Protein AF-A0A9N8JLE6-F1 (afdb_monomer_lite)

Radius of gyration: 24.14 Å; chains: 1; bo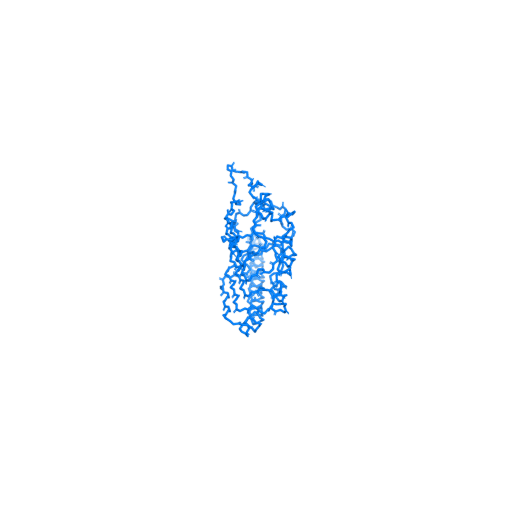unding box: 60×31×84 Å

Organism: NCBI:txid2773714

Secondary structure (DSSP, 8-state):
---SEEEEE---SPBTTB---HHHHTHHHHHHTS-TT-SEEEEE----TTS--S--STT--GGGS-SS-SEEEEES-EEEHHHHHHHHHHTTTT--EEEEEEEEEES-HHHHHHHHHHH---SEEEEEEEEEE-TTTTTSTT---EEEE-S-EEE-SHHHHHHHHHHHHHHHHHHHHHHHHHHHHHHHHHHHHHHHHHHHHHHHHHHHHTT--

Sequence (213 aa):
MPAEELHLDLRWHRVAGRADEVTPQLLPLIVENTSKSLKRFSLRSDCDPHCFGGNPLEGIALEDWYEGLEEISLIKLCMREEQMRDFLRVQKASLKRLTLSELILIGDWDRLLSWVSRNFALEQFTLDRAYALKPHRWNETNNRAYLWYNTGLQCQTRAEMCHGLDLFISSQAATRQAEEERKRKEIEQQEIERASRRSSRLSRTEGRKHYQQ

Foldseek 3Di:
DADLEDADEFEQDDDVNHGPPPRLVCVVVVLVPHDLNHQEYEYEYPADLQQHDGAANPPDQLLPRHAQHQEYAYENGEHELVSVCSNVVRHLVRHAYYHAYNYEYADDPLVSLLCCLVRHQHQKYKHAWYWYWDNVCNPPRRTRTHGLDHDMDIDRGSVCSNVVSVVVSVVSVVVVVVVVVVVVVVVVVVVVVVVVVVVVVVVVVVVVVVVPD

pLDDT: mean 81.67, std 12.96, range [42.19, 96.88]

Structure (mmCIF, N/CA/C/O backbone):
data_AF-A0A9N8JLE6-F1
#
_entry.id   AF-A0A9N8JLE6-F1
#
loop_
_atom_site.group_PDB
_atom_site.id
_atom_site.type_symbol
_atom_site.label_atom_id
_atom_site.label_alt_id
_atom_site.label_comp_id
_atom_site.label_asym_id
_atom_site.label_entity_id
_atom_site.label_seq_id
_atom_site.pdbx_PDB_ins_code
_atom_site.Cartn_x
_atom_site.Cartn_y
_atom_site.Cartn_z
_atom_site.occupancy
_atom_site.B_iso_or_equiv
_atom_site.auth_seq_id
_atom_site.auth_comp_id
_atom_site.auth_asym_id
_atom_site.auth_atom_id
_atom_site.pdbx_PDB_model_num
ATOM 1 N N . MET A 1 1 ? -26.068 -2.184 19.475 1.00 42.19 1 MET A N 1
ATOM 2 C CA . MET A 1 1 ? -24.621 -2.469 19.410 1.00 42.19 1 MET A CA 1
ATOM 3 C C . MET A 1 1 ? -24.060 -1.547 18.339 1.00 42.19 1 MET A C 1
ATOM 5 O O . MET A 1 1 ? -24.548 -1.654 17.218 1.00 42.19 1 MET A O 1
ATOM 9 N N . PRO A 1 2 ? -23.192 -0.573 18.660 1.00 53.88 2 PRO A N 1
ATOM 10 C CA . PRO A 1 2 ? -22.530 0.209 17.618 1.00 53.88 2 PRO A CA 1
ATOM 11 C C . PRO A 1 2 ? -21.698 -0.738 16.746 1.00 53.88 2 PRO A C 1
ATOM 13 O O . PRO A 1 2 ? -21.128 -1.699 17.258 1.00 53.88 2 PRO A O 1
ATOM 16 N N . ALA A 1 3 ? -21.687 -0.510 15.434 1.00 62.16 3 ALA A N 1
ATOM 17 C CA . ALA A 1 3 ? -20.871 -1.300 14.522 1.00 62.16 3 ALA A CA 1
ATOM 18 C C . ALA A 1 3 ? -19.388 -1.119 14.888 1.00 62.16 3 ALA A C 1
ATOM 20 O O . ALA A 1 3 ? -18.930 0.011 15.041 1.00 62.16 3 ALA A O 1
ATOM 21 N N . GLU A 1 4 ? -18.658 -2.225 15.051 1.00 85.31 4 GLU A N 1
ATOM 22 C CA . GLU A 1 4 ? -17.198 -2.234 15.253 1.00 85.31 4 GLU A CA 1
ATOM 23 C C . GLU A 1 4 ? -16.436 -2.221 13.917 1.00 85.31 4 GLU A C 1
ATOM 25 O O . GLU A 1 4 ? -15.206 -2.160 13.891 1.00 85.31 4 GLU A O 1
ATOM 30 N N . GLU A 1 5 ? -17.165 -2.256 12.803 1.00 90.38 5 GLU A N 1
ATOM 31 C CA . GLU A 1 5 ? -16.625 -2.390 11.457 1.00 90.38 5 GLU A CA 1
ATOM 32 C C . GLU A 1 5 ? -17.248 -1.369 10.510 1.00 90.38 5 GLU A C 1
ATOM 34 O O . GLU A 1 5 ? -18.455 -1.111 10.551 1.00 90.38 5 GLU A O 1
ATOM 39 N N . LEU A 1 6 ? -16.417 -0.820 9.626 1.00 89.38 6 LEU A N 1
ATOM 40 C CA . LEU A 1 6 ? -16.852 0.014 8.518 1.00 89.38 6 LEU A CA 1
ATOM 41 C C . LEU A 1 6 ? -16.170 -0.436 7.228 1.00 89.38 6 LEU A C 1
ATOM 43 O O . LEU A 1 6 ? -14.942 -0.497 7.145 1.00 89.38 6 LEU A O 1
ATOM 47 N N . HIS A 1 7 ? -16.989 -0.687 6.211 1.00 90.50 7 HIS A N 1
ATOM 48 C CA . HIS A 1 7 ? -16.556 -1.038 4.865 1.00 90.50 7 HIS A CA 1
ATOM 49 C C . HIS A 1 7 ? -17.109 -0.012 3.880 1.00 90.50 7 HIS A C 1
ATOM 51 O O . HIS A 1 7 ? -18.322 0.189 3.814 1.00 90.50 7 HIS A O 1
ATOM 57 N N . LEU A 1 8 ? -16.220 0.635 3.131 1.00 88.31 8 LEU A N 1
ATOM 58 C CA . LEU A 1 8 ? -16.559 1.643 2.135 1.00 88.31 8 LEU A CA 1
ATOM 59 C C . LEU A 1 8 ? -16.027 1.225 0.767 1.00 88.31 8 LEU A C 1
ATOM 61 O O . LEU A 1 8 ? -14.825 1.026 0.594 1.00 88.31 8 LEU A O 1
ATOM 65 N N . ASP A 1 9 ? -16.933 1.158 -0.204 1.00 86.31 9 ASP A N 1
ATOM 66 C CA . ASP A 1 9 ? -16.613 0.963 -1.612 1.00 86.31 9 ASP A CA 1
ATOM 67 C C . ASP A 1 9 ? -16.832 2.282 -2.360 1.00 86.31 9 ASP A C 1
ATOM 69 O O . ASP A 1 9 ? -17.955 2.778 -2.474 1.00 86.31 9 ASP A O 1
ATOM 73 N N . LEU A 1 10 ? -15.750 2.852 -2.878 1.00 80.50 10 LEU A N 1
ATOM 74 C CA . LEU A 1 10 ? -15.765 4.067 -3.678 1.00 80.50 10 LEU A CA 1
ATOM 75 C C . LEU A 1 10 ? -15.706 3.744 -5.164 1.00 80.50 10 LEU A C 1
ATOM 77 O O . LEU A 1 10 ? -15.012 2.828 -5.605 1.00 80.50 10 LEU A O 1
ATOM 81 N N . ARG A 1 11 ? -16.372 4.578 -5.954 1.00 76.56 11 ARG A N 1
ATOM 82 C CA . ARG A 1 11 ? -16.163 4.637 -7.397 1.00 76.56 11 ARG A CA 1
ATOM 83 C C . ARG A 1 11 ? -15.242 5.811 -7.696 1.00 76.56 11 ARG A C 1
ATOM 85 O O . ARG A 1 11 ? -15.468 6.921 -7.235 1.00 76.56 11 ARG A O 1
ATOM 92 N N . TRP A 1 12 ? -14.165 5.518 -8.402 1.00 68.00 12 TRP A N 1
ATOM 93 C CA . TRP A 1 12 ? -13.069 6.415 -8.757 1.00 68.00 12 TRP A CA 1
ATOM 94 C C . TRP A 1 12 ? -12.963 6.590 -10.278 1.00 68.00 12 TRP A C 1
ATOM 96 O O . TRP A 1 12 ? -12.414 7.580 -10.768 1.00 68.00 12 TRP A O 1
ATOM 106 N N . HIS A 1 13 ? -13.480 5.633 -11.054 1.00 65.94 13 HIS A N 1
ATOM 107 C CA . HIS A 1 13 ? -13.522 5.732 -12.509 1.00 65.94 13 HIS A CA 1
ATOM 108 C C . HIS A 1 13 ? -14.347 6.930 -13.003 1.00 65.94 13 HIS A C 1
ATOM 110 O O . HIS A 1 13 ? -15.171 7.517 -12.303 1.00 65.94 13 HIS A O 1
ATOM 116 N N . ARG A 1 14 ? -14.141 7.278 -14.277 1.00 60.81 14 ARG A N 1
ATOM 117 C CA . ARG A 1 14 ? -14.894 8.350 -14.923 1.00 60.81 14 ARG A CA 1
ATOM 118 C C . ARG A 1 14 ? -16.361 7.966 -15.106 1.00 60.81 14 ARG A C 1
ATOM 120 O O . ARG A 1 14 ? -16.658 7.052 -15.874 1.00 60.81 14 ARG A O 1
ATOM 127 N N . VAL A 1 15 ? -17.280 8.733 -14.530 1.00 57.22 15 VAL A N 1
ATOM 128 C CA . VAL A 1 15 ? -18.713 8.629 -14.829 1.00 57.22 15 VAL A CA 1
ATOM 129 C C . VAL A 1 15 ? -19.007 9.499 -16.052 1.00 57.22 15 VAL A C 1
ATOM 131 O O . VAL A 1 15 ? -18.741 10.700 -16.059 1.00 57.22 15 VAL A O 1
ATOM 134 N N . ALA A 1 16 ? -19.501 8.887 -17.134 1.00 55.97 16 ALA A N 1
ATOM 135 C CA . ALA A 1 16 ? -19.779 9.573 -18.405 1.00 55.97 16 ALA A CA 1
ATOM 136 C C . ALA A 1 16 ? -18.579 10.381 -18.965 1.00 55.97 16 ALA A C 1
ATOM 138 O O . ALA A 1 16 ? -18.740 11.458 -19.540 1.00 55.97 16 ALA A O 1
ATOM 139 N N . GLY A 1 17 ? -17.353 9.876 -18.781 1.00 57.59 17 GLY A N 1
ATOM 140 C CA . GLY A 1 17 ? -16.129 10.501 -19.298 1.00 57.59 17 GLY A CA 1
ATOM 141 C C . GLY A 1 17 ? -15.555 11.644 -18.449 1.00 57.59 17 GLY A C 1
ATOM 142 O O . GLY A 1 17 ? -14.485 12.153 -18.797 1.00 57.59 17 GLY A O 1
ATOM 143 N N . ARG A 1 18 ? -16.197 12.006 -17.328 1.00 58.69 18 ARG A N 1
ATOM 144 C CA . ARG A 1 18 ? -15.710 12.989 -16.340 1.00 58.69 18 ARG A CA 1
ATOM 145 C C . ARG A 1 18 ? -15.216 12.284 -15.082 1.00 58.69 18 ARG A C 1
ATOM 147 O O . ARG A 1 18 ? -15.759 11.243 -14.738 1.00 58.69 18 ARG A O 1
ATOM 154 N N . ALA A 1 19 ? -14.190 12.822 -14.425 1.00 64.19 19 ALA A N 1
ATOM 155 C CA . ALA A 1 19 ? -13.727 12.284 -13.147 1.00 64.19 19 ALA A CA 1
ATOM 156 C C . ALA A 1 19 ? -14.863 12.335 -12.110 1.00 64.19 19 ALA A C 1
ATOM 158 O O . ALA A 1 19 ? -15.591 13.328 -12.052 1.00 64.19 19 ALA A O 1
ATOM 159 N N . ASP A 1 20 ? -15.033 11.266 -11.327 1.00 67.06 20 ASP A N 1
ATOM 160 C CA . ASP A 1 20 ? -15.936 11.286 -10.176 1.00 67.06 20 ASP A CA 1
ATOM 161 C C . ASP A 1 20 ? -15.261 12.043 -9.028 1.00 67.06 20 ASP A C 1
ATOM 163 O O . ASP A 1 20 ? -14.489 11.490 -8.247 1.00 67.06 20 ASP A O 1
ATOM 167 N N . GLU A 1 21 ? -15.505 13.349 -8.979 1.00 66.50 21 GLU A N 1
ATOM 168 C CA . GLU A 1 21 ? -14.990 14.224 -7.925 1.00 66.50 21 GLU A CA 1
ATOM 169 C C . GLU A 1 21 ? -15.874 14.206 -6.672 1.00 66.50 21 GLU A C 1
ATOM 171 O O . GLU A 1 21 ? -15.431 14.632 -5.609 1.00 66.50 21 GLU A O 1
ATOM 176 N N . VAL A 1 22 ? -17.109 13.703 -6.772 1.00 69.12 22 VAL A N 1
ATOM 177 C CA . VAL A 1 22 ? -18.105 13.772 -5.696 1.00 69.12 22 VAL A CA 1
ATOM 178 C C . VAL A 1 22 ? -17.874 12.660 -4.684 1.00 69.12 22 VAL A C 1
ATOM 180 O O . VAL A 1 22 ? -17.842 12.914 -3.482 1.00 69.12 22 VAL A O 1
ATOM 183 N N . THR A 1 23 ? -17.676 11.428 -5.152 1.00 71.88 23 THR A N 1
ATOM 184 C CA . THR A 1 23 ? -17.574 10.257 -4.271 1.00 71.88 23 THR A CA 1
ATOM 185 C C . THR A 1 23 ? -16.415 10.358 -3.261 1.00 71.88 23 THR A C 1
ATOM 187 O O . THR A 1 23 ? -16.654 10.118 -2.074 1.00 71.88 23 THR A O 1
ATOM 190 N N . PRO A 1 24 ? -15.193 10.793 -3.638 1.00 71.81 24 PRO A N 1
ATOM 191 C CA . PRO A 1 24 ? -14.122 11.035 -2.667 1.00 71.81 24 PRO A CA 1
ATOM 192 C C . PRO A 1 24 ? -14.435 12.164 -1.673 1.00 71.81 24 PRO A C 1
ATOM 194 O O . PRO A 1 24 ? -14.080 12.056 -0.503 1.00 71.81 24 PRO A O 1
ATOM 197 N N . GLN A 1 25 ? -15.134 13.225 -2.097 1.00 75.12 25 GLN A N 1
ATOM 198 C CA . GLN A 1 25 ? -15.484 14.364 -1.232 1.00 75.12 25 GLN A CA 1
ATOM 199 C C . GLN A 1 25 ? -16.527 14.020 -0.160 1.00 75.12 25 GLN A C 1
ATOM 201 O O . GLN A 1 25 ? -16.626 14.725 0.841 1.00 75.12 25 GLN A O 1
ATOM 206 N N . LEU A 1 26 ? -17.295 12.941 -0.337 1.00 79.00 26 LEU A N 1
ATOM 207 C CA . LEU A 1 26 ? -18.264 12.478 0.659 1.00 79.00 26 LEU A CA 1
ATOM 208 C C . LEU A 1 26 ? -17.623 11.652 1.783 1.00 79.00 26 LEU A C 1
ATOM 210 O O . LEU A 1 26 ? -18.258 11.447 2.817 1.00 79.00 26 LEU A O 1
ATOM 214 N N . LEU A 1 27 ? -16.377 11.193 1.616 1.00 83.62 27 LEU A N 1
ATOM 215 C CA . LEU A 1 27 ? -15.688 10.374 2.616 1.00 83.62 27 LEU A CA 1
ATOM 216 C C . LEU A 1 27 ? -15.615 11.026 4.006 1.00 83.62 27 LEU A C 1
ATOM 218 O O . LEU A 1 27 ? -15.980 10.343 4.964 1.00 83.62 27 LEU A O 1
ATOM 222 N N . PRO A 1 28 ? -15.209 12.306 4.158 1.00 83.00 28 PRO A N 1
ATOM 223 C CA . PRO A 1 28 ? -15.199 12.960 5.466 1.00 83.00 28 PRO A CA 1
ATOM 224 C C . PRO A 1 28 ? -16.573 12.940 6.140 1.00 83.00 28 PRO A C 1
ATOM 226 O O . PRO A 1 28 ? -16.672 12.586 7.308 1.00 83.00 28 PRO A O 1
ATOM 229 N N . LEU A 1 29 ? -17.644 13.216 5.387 1.00 83.06 29 LEU A N 1
ATOM 230 C CA . LEU A 1 29 ? -19.009 13.222 5.918 1.00 83.06 29 LEU A CA 1
ATOM 231 C C . LEU A 1 29 ? -19.439 11.833 6.398 1.00 83.06 29 LEU A C 1
ATOM 233 O O . LEU A 1 29 ? -20.053 11.708 7.456 1.00 83.06 29 LEU A O 1
ATOM 237 N N . ILE A 1 30 ? -19.114 10.778 5.645 1.00 85.19 30 ILE A N 1
ATOM 238 C CA . ILE A 1 30 ? -19.402 9.399 6.061 1.00 85.19 30 ILE A CA 1
ATOM 239 C C . ILE A 1 30 ? -18.660 9.091 7.364 1.00 85.19 30 ILE A C 1
ATOM 241 O O . ILE A 1 30 ? -19.256 8.588 8.312 1.00 85.19 30 ILE A O 1
ATOM 245 N N . VAL A 1 31 ? -17.379 9.446 7.430 1.00 84.38 31 VAL A N 1
ATOM 246 C CA . VAL A 1 31 ? -16.524 9.212 8.595 1.00 84.38 31 VAL A CA 1
ATOM 247 C C . VAL A 1 31 ? -17.016 9.970 9.831 1.00 84.38 31 VAL A C 1
ATOM 249 O O . VAL A 1 31 ? -17.086 9.393 10.915 1.00 84.38 31 VAL A O 1
ATOM 252 N N . GLU A 1 32 ? -17.412 11.234 9.689 1.00 84.06 32 GLU A N 1
ATOM 253 C CA . GLU A 1 32 ? -17.979 12.050 10.772 1.00 84.06 32 GLU A CA 1
ATOM 254 C C . GLU A 1 32 ? -19.268 11.456 11.353 1.00 84.06 32 GLU A C 1
ATOM 256 O O . GLU A 1 32 ? -19.524 11.583 12.549 1.00 84.06 32 GLU A O 1
ATOM 261 N N . ASN A 1 33 ? -20.060 10.774 10.522 1.00 83.25 33 ASN A N 1
ATOM 262 C CA . ASN A 1 33 ? -21.338 10.174 10.909 1.00 83.25 33 ASN A CA 1
ATOM 263 C C . ASN A 1 33 ? -21.228 8.698 11.329 1.00 83.25 33 ASN A C 1
ATOM 265 O O . ASN A 1 33 ? -22.242 8.051 11.597 1.00 83.25 33 ASN A O 1
ATOM 269 N N . THR A 1 34 ? -20.016 8.148 11.399 1.00 85.06 34 THR A N 1
ATOM 270 C CA . THR A 1 34 ? -19.778 6.765 11.838 1.00 85.06 34 THR A CA 1
ATOM 271 C C . THR A 1 34 ? -19.211 6.714 13.251 1.00 85.06 34 THR A C 1
ATOM 273 O O . THR A 1 34 ? -18.711 7.701 13.791 1.00 85.06 34 THR A O 1
ATOM 276 N N . SER A 1 35 ? -19.324 5.545 13.891 1.00 83.50 35 SER A N 1
ATOM 277 C CA . SER A 1 35 ? -18.833 5.376 15.256 1.00 83.50 35 SER A CA 1
ATOM 278 C C . SER A 1 35 ? -17.330 5.637 15.330 1.00 83.50 35 SER A C 1
ATOM 280 O O . SER A 1 35 ? -16.557 5.088 14.553 1.00 83.50 35 SER A O 1
ATOM 282 N N . LYS A 1 36 ? -16.887 6.410 16.324 1.00 82.81 36 LYS A N 1
ATOM 283 C CA . LYS A 1 36 ? -15.453 6.568 16.606 1.00 82.81 36 LYS A CA 1
ATOM 284 C C . LYS A 1 36 ? -14.842 5.346 17.300 1.00 82.81 36 LYS A C 1
ATOM 286 O O . LYS A 1 36 ? -13.629 5.235 17.367 1.00 82.81 36 LYS A O 1
ATOM 291 N N . SER A 1 37 ? -15.666 4.406 17.771 1.00 84.00 37 SER A N 1
ATOM 292 C CA . SER A 1 37 ? -15.228 3.170 18.436 1.00 84.00 37 SER A CA 1
ATOM 293 C C . SER A 1 37 ? -14.925 2.013 17.473 1.00 84.00 37 SER A C 1
ATOM 295 O O . SER A 1 37 ? -14.978 0.852 17.886 1.00 84.00 37 SER A O 1
ATOM 297 N N . LEU A 1 38 ? -14.711 2.294 16.186 1.00 90.00 38 LEU A N 1
ATOM 298 C CA . LEU A 1 38 ? -14.452 1.259 15.190 1.00 90.00 38 LEU A CA 1
ATOM 299 C C . LEU A 1 38 ? -13.149 0.516 15.487 1.00 90.00 38 LEU A C 1
ATOM 301 O O . LEU A 1 38 ? -12.158 1.088 15.934 1.00 90.00 38 LEU A O 1
ATOM 305 N N . LYS A 1 39 ? -13.157 -0.781 15.193 1.00 92.12 39 LYS A N 1
ATOM 306 C CA . LYS A 1 39 ? -11.994 -1.666 15.268 1.00 92.12 39 LYS A CA 1
ATOM 307 C C . LYS A 1 39 ? -11.469 -2.023 13.891 1.00 92.12 39 LYS A C 1
ATOM 309 O O . LYS A 1 39 ? -10.257 -2.170 13.733 1.00 92.12 39 LYS A O 1
ATOM 314 N N . ARG A 1 40 ? -12.359 -2.141 12.903 1.00 94.38 40 ARG A N 1
ATOM 315 C CA . ARG A 1 40 ? -12.010 -2.520 11.533 1.00 94.38 40 ARG A CA 1
ATOM 316 C C . ARG A 1 40 ? -12.449 -1.453 10.546 1.00 94.38 40 ARG A C 1
ATOM 318 O O . ARG A 1 40 ? -13.607 -1.036 10.546 1.00 94.38 40 ARG A O 1
ATOM 325 N N . PHE A 1 41 ? -11.525 -1.054 9.683 1.00 93.81 41 PHE A N 1
ATOM 326 C CA . PHE A 1 41 ? -11.783 -0.118 8.602 1.00 93.81 41 PHE A CA 1
ATOM 327 C C . PHE A 1 41 ? -11.314 -0.703 7.274 1.00 93.81 41 PHE A C 1
ATOM 329 O O . PHE A 1 41 ? -10.158 -1.101 7.121 1.00 93.81 41 PHE A O 1
ATOM 336 N N . SER A 1 42 ? -12.207 -0.731 6.292 1.00 94.19 42 SER A N 1
ATOM 337 C CA . SER A 1 42 ? -11.873 -1.117 4.930 1.00 94.19 42 SER A CA 1
ATOM 338 C C . SER A 1 42 ? -12.323 -0.046 3.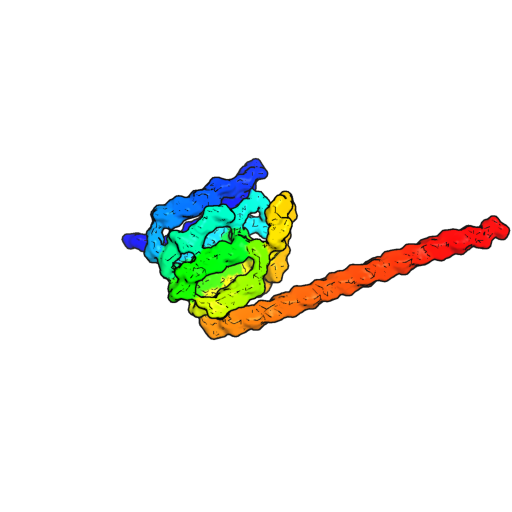957 1.00 94.19 42 SER A C 1
ATOM 340 O O . SER A 1 42 ? -13.492 0.335 3.936 1.00 94.19 42 SER A O 1
ATOM 342 N N . LEU A 1 43 ? -11.384 0.400 3.130 1.00 92.00 43 LEU A N 1
ATOM 343 C CA . LEU A 1 43 ? -11.632 1.318 2.038 1.00 92.00 43 LEU A CA 1
ATOM 344 C C . LEU A 1 43 ? -11.164 0.685 0.739 1.00 92.00 43 LEU A C 1
ATOM 346 O O . LEU A 1 43 ? -9.987 0.354 0.568 1.00 92.00 43 LEU A O 1
ATOM 350 N N . ARG A 1 44 ? -12.096 0.546 -0.190 1.00 91.38 44 ARG A N 1
ATOM 351 C CA . ARG A 1 44 ? -11.846 0.004 -1.514 1.00 91.38 44 ARG A CA 1
ATOM 352 C C . ARG A 1 44 ? -12.282 1.006 -2.562 1.00 91.38 44 ARG A C 1
ATOM 354 O O . ARG A 1 44 ? -13.267 1.711 -2.369 1.00 91.38 44 ARG A O 1
ATOM 361 N N . SER A 1 45 ? -11.583 1.050 -3.688 1.00 87.38 45 SER A N 1
ATOM 362 C CA . SER A 1 45 ? -12.142 1.671 -4.883 1.00 87.38 45 SER A CA 1
ATOM 363 C C . SER A 1 45 ? -11.934 0.833 -6.141 1.00 87.38 45 SER A C 1
ATOM 365 O O . SER A 1 45 ? -11.500 -0.321 -6.089 1.00 87.38 45 SER A O 1
ATOM 367 N N . ASP A 1 46 ? -12.337 1.375 -7.282 1.00 84.62 46 ASP A N 1
ATOM 368 C CA . ASP A 1 46 ? -12.123 0.802 -8.609 1.00 84.62 46 ASP A CA 1
ATOM 369 C C . ASP A 1 46 ? -11.008 1.524 -9.386 1.00 84.62 46 ASP A C 1
ATOM 371 O O . ASP A 1 46 ? -10.971 1.479 -10.615 1.00 84.62 46 ASP A O 1
ATOM 375 N N . CYS A 1 47 ? -10.079 2.162 -8.667 1.00 82.00 47 CYS A N 1
ATOM 376 C CA . CYS A 1 47 ? -8.897 2.796 -9.237 1.00 82.00 47 CYS A CA 1
ATOM 377 C C . CYS A 1 47 ? -8.103 1.808 -10.113 1.00 82.00 47 CYS A C 1
ATOM 379 O O . CYS A 1 47 ? -7.610 0.787 -9.627 1.00 82.00 47 CYS A O 1
ATOM 381 N N . ASP A 1 48 ? -7.966 2.123 -11.404 1.00 79.88 48 ASP A N 1
ATOM 382 C CA . ASP A 1 48 ? -7.181 1.334 -12.355 1.00 79.88 48 ASP A CA 1
ATOM 383 C C . ASP A 1 48 ? -5.762 1.924 -12.494 1.00 79.88 48 ASP A C 1
ATOM 385 O O . ASP A 1 48 ? -5.622 3.059 -12.961 1.00 79.88 48 ASP A O 1
ATOM 389 N N . PRO A 1 49 ? -4.692 1.176 -12.159 1.00 78.50 49 PRO A N 1
ATOM 390 C CA . PRO A 1 49 ? -3.309 1.631 -12.321 1.00 78.50 49 PRO A CA 1
ATOM 391 C C . PRO A 1 49 ? -2.898 1.904 -13.775 1.00 78.50 49 PRO A C 1
ATOM 393 O O . PRO A 1 49 ? -1.933 2.639 -14.017 1.00 78.50 49 PRO A O 1
ATOM 396 N N . HIS A 1 50 ? -3.610 1.339 -14.752 1.00 77.25 50 HIS A N 1
ATOM 397 C CA . HIS A 1 50 ? -3.338 1.512 -16.179 1.00 77.25 50 HIS A CA 1
ATOM 398 C C . HIS A 1 50 ? -4.089 2.691 -16.802 1.00 77.25 50 HIS A C 1
ATOM 400 O O . HIS A 1 50 ? -3.623 3.245 -17.803 1.00 77.25 50 HIS A O 1
ATOM 406 N N . CYS A 1 51 ? -5.221 3.072 -16.210 1.00 69.19 51 CYS A N 1
ATOM 407 C CA . CYS A 1 51 ? -6.133 4.096 -16.718 1.00 69.19 51 CYS A CA 1
ATOM 408 C C . CYS A 1 51 ? -6.495 5.099 -15.618 1.00 69.19 51 CYS A C 1
ATOM 410 O O . CYS A 1 51 ? -7.660 5.448 -15.419 1.00 69.19 51 CYS A O 1
ATOM 412 N N . PHE A 1 52 ? -5.482 5.556 -14.887 1.00 63.78 52 PHE A N 1
ATOM 413 C CA . PHE A 1 52 ? -5.672 6.468 -13.779 1.00 63.78 52 PHE A CA 1
ATOM 414 C C . PHE A 1 52 ? -5.912 7.903 -14.276 1.00 63.78 52 PHE A C 1
ATOM 416 O O . PHE A 1 52 ? -5.074 8.489 -14.963 1.00 63.78 52 PHE A O 1
ATOM 423 N N . GLY A 1 53 ? -7.068 8.474 -13.933 1.00 56.72 53 GLY A N 1
ATOM 424 C CA . GLY A 1 53 ? -7.444 9.840 -14.316 1.00 56.72 53 GLY A CA 1
ATOM 425 C C . GLY A 1 53 ? -8.282 10.588 -13.279 1.00 56.72 53 GLY A C 1
ATOM 426 O O . GLY A 1 53 ? -8.943 11.554 -13.653 1.00 56.72 53 GLY A O 1
ATOM 427 N N . GLY A 1 54 ? -8.309 10.111 -12.030 1.00 56.19 54 GLY A N 1
ATOM 428 C CA . GLY A 1 54 ? -8.940 10.808 -10.902 1.00 56.19 54 GLY A CA 1
ATOM 429 C C . GLY A 1 54 ? -7.913 11.596 -10.086 1.00 56.19 54 GLY A C 1
ATOM 430 O O . GLY A 1 54 ? -6.718 11.443 -10.303 1.00 56.19 54 GLY A O 1
ATOM 431 N N . ASN A 1 55 ? -8.361 12.419 -9.140 1.00 61.44 55 ASN A N 1
ATOM 432 C CA . ASN A 1 55 ? -7.469 13.033 -8.148 1.00 61.44 55 ASN A CA 1
ATOM 433 C C . ASN A 1 55 ? -7.105 12.008 -7.062 1.00 61.44 55 ASN A C 1
ATOM 435 O O . ASN A 1 55 ? -7.855 11.046 -6.919 1.00 61.44 55 ASN A O 1
ATOM 439 N N . PRO A 1 56 ? -5.990 12.139 -6.314 1.00 65.50 56 PRO A N 1
ATOM 440 C CA . PRO A 1 56 ? -5.717 11.287 -5.159 1.00 65.50 56 PRO A CA 1
ATOM 441 C C . PRO A 1 56 ? -6.823 11.550 -4.118 1.00 65.50 56 PRO A C 1
ATOM 443 O O . PRO A 1 56 ? -7.668 12.425 -4.320 1.00 65.50 56 PRO A O 1
ATOM 446 N N . LEU A 1 57 ? -6.784 10.907 -2.948 1.00 69.25 57 LEU A N 1
ATOM 447 C CA . LEU A 1 57 ? -7.529 11.404 -1.771 1.00 69.25 57 LEU A CA 1
ATOM 448 C C . LEU A 1 57 ? -6.974 12.765 -1.275 1.00 69.25 57 LEU A C 1
ATOM 450 O O . LEU A 1 57 ? -6.737 12.968 -0.089 1.00 69.25 57 LEU A O 1
ATOM 454 N N . GLU A 1 58 ? -6.655 13.685 -2.179 1.00 63.88 58 GLU A N 1
ATOM 455 C CA . GLU A 1 58 ? -6.059 14.984 -1.918 1.00 63.88 58 GLU A CA 1
ATOM 456 C C . GLU A 1 58 ? -7.072 15.907 -1.244 1.00 63.88 58 GLU A C 1
ATOM 458 O O . GLU A 1 58 ? -8.246 15.937 -1.602 1.00 63.88 58 GLU A O 1
ATOM 463 N N . GLY A 1 59 ? -6.613 16.631 -0.222 1.00 63.91 59 GLY A N 1
ATOM 464 C CA . GLY A 1 59 ? -7.473 17.485 0.600 1.00 63.91 59 GLY A CA 1
ATOM 465 C C . GLY A 1 59 ? -8.287 16.745 1.665 1.00 63.91 59 GLY A C 1
ATOM 466 O O . GLY A 1 59 ? -8.998 17.390 2.427 1.00 63.91 59 GLY A O 1
ATOM 467 N N . ILE A 1 60 ? -8.168 15.418 1.763 1.00 73.31 60 ILE A N 1
ATOM 468 C CA . ILE A 1 60 ? -8.821 14.632 2.811 1.00 73.31 60 ILE A CA 1
ATOM 469 C C . ILE A 1 60 ? -7.831 14.406 3.959 1.00 73.31 60 ILE A C 1
ATOM 471 O O . ILE A 1 60 ? -6.835 13.696 3.801 1.00 73.31 60 ILE A O 1
ATOM 475 N N . ALA A 1 61 ? -8.117 15.002 5.118 1.00 72.94 61 ALA A N 1
ATOM 476 C CA . ALA A 1 61 ? -7.376 14.782 6.358 1.00 72.94 61 ALA A CA 1
ATOM 477 C C . ALA A 1 61 ? -7.778 13.432 6.973 1.00 72.94 61 ALA A C 1
ATOM 479 O O . ALA A 1 61 ? -8.724 13.332 7.749 1.00 72.94 61 ALA A O 1
ATOM 480 N N . LEU A 1 62 ? -7.086 12.366 6.563 1.00 75.88 62 LEU A N 1
ATOM 481 C CA . LEU A 1 62 ? -7.355 10.999 7.028 1.00 75.88 62 LEU A CA 1
ATOM 482 C C . LEU A 1 62 ? -6.998 10.788 8.507 1.00 75.88 62 LEU A C 1
ATOM 484 O O . LEU A 1 62 ? -7.522 9.880 9.145 1.00 75.88 62 LEU A O 1
ATOM 488 N N . GLU A 1 63 ? -6.096 11.604 9.048 1.00 71.12 63 GLU A N 1
ATOM 489 C CA . GLU A 1 63 ? -5.617 11.526 10.432 1.00 71.12 63 GLU A CA 1
ATOM 490 C C . GLU A 1 63 ? -6.725 11.681 11.485 1.00 71.12 63 GLU A C 1
ATOM 492 O O . GLU A 1 63 ? -6.652 11.036 12.526 1.00 71.12 63 GLU A O 1
ATOM 497 N N . ASP A 1 64 ? -7.802 12.407 11.176 1.00 73.88 64 ASP A N 1
ATOM 498 C CA . ASP A 1 64 ? -8.903 12.671 12.118 1.00 73.88 64 ASP A CA 1
ATOM 499 C C . ASP A 1 64 ? -10.044 11.639 12.043 1.00 73.88 64 ASP A C 1
ATOM 501 O O . ASP A 1 64 ? -11.110 11.787 12.658 1.00 73.88 64 ASP A O 1
ATOM 505 N N . TRP A 1 65 ? -9.876 10.592 11.232 1.00 81.38 65 TRP A N 1
ATOM 506 C CA . TRP A 1 65 ? -10.987 9.711 10.891 1.00 81.38 65 TRP A CA 1
ATOM 507 C C . TRP A 1 65 ? -11.415 8.835 12.059 1.00 81.38 65 TRP A C 1
ATOM 509 O O . TRP A 1 65 ? -12.565 8.902 12.499 1.00 81.38 65 TRP A O 1
ATOM 519 N N . TYR A 1 66 ? -10.483 8.053 12.588 1.00 83.56 66 TYR A N 1
ATOM 520 C CA . TYR A 1 66 ? -10.720 7.110 13.673 1.00 83.56 66 TYR A CA 1
ATOM 521 C C . TYR A 1 66 ? -9.501 7.065 14.578 1.00 83.56 66 TYR A C 1
ATOM 523 O O . TYR A 1 66 ? -8.398 7.384 14.148 1.00 83.56 66 TYR A O 1
ATOM 531 N N . GLU A 1 67 ? -9.684 6.603 15.805 1.00 83.38 67 GLU A N 1
ATOM 532 C CA . GLU A 1 67 ? -8.588 6.275 16.709 1.00 83.38 67 GLU A CA 1
ATOM 533 C C . GLU A 1 67 ? -8.773 4.842 17.193 1.00 83.38 67 GLU A C 1
ATOM 535 O O . GLU A 1 67 ? -9.895 4.381 17.402 1.00 83.38 67 GLU A O 1
ATOM 540 N N . GLY A 1 68 ? -7.671 4.125 17.394 1.00 87.38 68 GLY A N 1
ATOM 541 C CA . GLY A 1 68 ? -7.742 2.793 17.985 1.00 87.38 68 GLY A CA 1
ATOM 542 C C . GLY A 1 68 ? -8.151 1.683 17.014 1.00 87.38 68 GLY A C 1
ATOM 543 O O . GLY A 1 68 ? -8.558 0.613 17.479 1.00 87.38 68 GLY A O 1
ATOM 544 N N . LEU A 1 69 ? -8.026 1.899 15.696 1.00 93.25 69 LEU A N 1
ATOM 545 C CA . LEU A 1 69 ? -8.256 0.849 14.702 1.00 93.25 69 LEU A CA 1
ATOM 546 C C . LEU A 1 69 ? -7.260 -0.293 14.911 1.00 93.25 69 LEU A C 1
ATOM 548 O O . LEU A 1 69 ? -6.056 -0.074 15.064 1.00 93.25 69 LEU A O 1
ATOM 552 N N . GLU A 1 70 ? -7.771 -1.518 14.895 1.00 95.19 70 GLU A N 1
ATOM 553 C CA . GLU A 1 70 ? -6.982 -2.745 15.003 1.00 95.19 70 GLU A CA 1
ATOM 554 C C . GLU A 1 70 ? -6.710 -3.357 13.627 1.00 95.19 70 GLU A C 1
ATOM 556 O O . GLU A 1 70 ? -5.695 -4.033 13.444 1.00 95.19 70 GLU A O 1
ATOM 561 N N . GLU A 1 71 ? -7.583 -3.105 12.650 1.00 96.19 71 GLU A N 1
ATOM 562 C CA . GLU A 1 71 ? -7.483 -3.665 11.304 1.00 96.19 71 GLU A CA 1
ATOM 563 C C . GLU A 1 71 ? -7.782 -2.611 10.237 1.00 96.19 71 GLU A C 1
ATOM 565 O O . GLU A 1 71 ? -8.815 -1.938 10.282 1.00 96.19 71 GLU A O 1
ATOM 570 N N . ILE A 1 72 ? -6.885 -2.497 9.256 1.00 96.38 72 ILE A N 1
ATOM 571 C CA . ILE A 1 72 ? -7.024 -1.591 8.114 1.00 96.38 72 ILE A CA 1
ATOM 572 C C . ILE A 1 72 ? -6.837 -2.374 6.818 1.00 96.38 72 ILE A C 1
ATOM 574 O O . ILE A 1 72 ? -5.843 -3.083 6.645 1.00 96.38 72 ILE A O 1
ATOM 578 N N . SER A 1 73 ? -7.768 -2.197 5.884 1.00 96.88 73 SER A N 1
ATOM 579 C CA . SER A 1 73 ? -7.674 -2.738 4.529 1.00 96.88 73 SER A CA 1
ATOM 580 C C . SER A 1 73 ? -7.873 -1.636 3.494 1.00 96.88 73 SER A C 1
ATOM 582 O O . SER A 1 73 ? -8.948 -1.044 3.411 1.00 96.88 73 SER A O 1
ATOM 584 N N . LEU A 1 74 ? -6.829 -1.359 2.714 1.00 94.94 74 LEU A N 1
ATOM 585 C CA . LEU A 1 74 ? -6.815 -0.354 1.654 1.00 94.94 74 LEU A CA 1
ATOM 586 C C . LEU A 1 74 ? -6.608 -1.058 0.313 1.00 94.94 74 LEU A C 1
ATOM 588 O O . LEU A 1 74 ? -5.562 -1.671 0.080 1.00 94.94 74 LEU A O 1
ATOM 592 N N . ILE A 1 75 ? -7.611 -0.983 -0.561 1.00 93.19 75 ILE A N 1
ATOM 593 C CA . ILE A 1 75 ? -7.665 -1.779 -1.791 1.00 93.19 75 ILE A CA 1
ATOM 594 C C . ILE A 1 75 ? -7.928 -0.875 -2.990 1.00 93.19 75 ILE A C 1
ATOM 596 O O . ILE A 1 75 ? -8.930 -0.161 -3.013 1.00 93.19 75 ILE A O 1
ATOM 600 N N . LYS A 1 76 ? -7.074 -0.957 -4.017 1.00 90.12 76 LYS A N 1
ATOM 601 C CA . LYS A 1 76 ? -7.230 -0.218 -5.278 1.00 90.12 76 LYS A CA 1
ATOM 602 C C . LYS A 1 76 ? -7.432 1.276 -5.042 1.00 90.12 76 LYS A C 1
ATOM 604 O O . LYS A 1 76 ? -8.391 1.847 -5.521 1.00 90.12 76 LYS A O 1
ATOM 609 N N . LEU A 1 77 ? -6.559 1.921 -4.275 1.00 87.94 77 LEU A N 1
ATOM 610 C CA . LEU A 1 77 ? -6.616 3.362 -4.005 1.00 87.94 77 LEU A CA 1
ATOM 611 C C . LEU A 1 77 ? -5.386 4.055 -4.583 1.00 87.94 77 LEU A C 1
ATOM 613 O O . LEU A 1 77 ? -4.335 3.432 -4.739 1.00 87.94 77 LEU A O 1
ATOM 617 N N . CYS A 1 78 ? -5.503 5.357 -4.846 1.00 85.88 78 CYS A N 1
ATOM 618 C CA . CYS A 1 78 ? -4.357 6.215 -5.121 1.00 85.88 78 CYS A CA 1
ATOM 619 C C . CYS A 1 78 ? -4.136 7.197 -3.967 1.00 85.88 78 CYS A C 1
ATOM 621 O O . CYS A 1 78 ? -5.022 7.988 -3.637 1.00 85.88 78 CYS A O 1
ATOM 623 N N . MET A 1 79 ? -2.961 7.134 -3.339 1.00 86.56 79 MET A N 1
ATOM 624 C CA . MET A 1 79 ? -2.641 7.925 -2.147 1.00 86.56 79 MET A CA 1
ATOM 625 C C . MET A 1 79 ? -1.218 8.470 -2.205 1.00 86.56 79 MET A C 1
ATOM 627 O O . MET A 1 79 ? -0.307 7.822 -2.730 1.00 86.56 79 MET A O 1
ATOM 631 N N . ARG A 1 80 ? -1.007 9.654 -1.623 1.00 88.12 80 ARG A N 1
ATOM 632 C CA . ARG A 1 80 ? 0.344 10.165 -1.372 1.00 88.12 80 ARG A CA 1
ATOM 633 C C . ARG A 1 80 ? 0.974 9.416 -0.207 1.00 88.12 80 ARG A C 1
ATOM 635 O O . ARG A 1 80 ? 0.294 9.026 0.742 1.00 88.12 80 ARG A O 1
ATOM 642 N N . GLU A 1 81 ? 2.290 9.261 -0.260 1.00 91.06 81 GLU A N 1
ATOM 643 C CA . GLU A 1 81 ? 3.033 8.613 0.819 1.00 91.06 81 GLU A CA 1
ATOM 644 C C . GLU A 1 81 ? 2.850 9.310 2.171 1.00 91.06 81 GLU A C 1
ATOM 646 O O . GLU A 1 81 ? 2.651 8.641 3.180 1.00 91.06 81 GLU A O 1
ATOM 651 N N . GLU A 1 82 ? 2.872 10.642 2.194 1.00 89.56 82 GLU A N 1
ATOM 652 C CA . GLU A 1 82 ? 2.678 11.432 3.416 1.00 89.56 82 GLU A CA 1
ATOM 653 C C . GLU A 1 82 ? 1.300 11.169 4.029 1.00 89.56 82 GLU A C 1
ATOM 655 O O . GLU A 1 82 ? 1.222 10.744 5.176 1.00 89.56 82 GLU A O 1
ATOM 660 N N . GLN A 1 83 ? 0.239 11.241 3.219 1.00 88.00 83 GLN A N 1
ATOM 661 C CA . GLN A 1 83 ? -1.132 10.958 3.657 1.00 88.00 83 GLN A CA 1
ATOM 662 C C . GLN A 1 83 ? -1.286 9.549 4.245 1.00 88.00 83 GLN A C 1
ATOM 664 O O . GLN A 1 83 ? -1.935 9.367 5.273 1.00 88.00 83 GLN A O 1
ATOM 669 N N . MET A 1 84 ? -0.668 8.542 3.618 1.00 91.62 84 MET A N 1
ATOM 670 C CA . MET A 1 84 ? -0.649 7.173 4.143 1.00 91.62 84 MET A CA 1
ATOM 671 C C . MET A 1 84 ? 0.060 7.109 5.501 1.00 91.62 84 MET A C 1
ATOM 673 O O . MET A 1 84 ? -0.419 6.462 6.433 1.00 91.62 84 MET A O 1
ATOM 677 N N . ARG A 1 85 ? 1.216 7.771 5.624 1.00 92.94 85 ARG A N 1
ATOM 678 C CA . ARG A 1 85 ? 2.002 7.782 6.862 1.00 92.94 85 ARG A CA 1
ATOM 679 C C . ARG A 1 85 ? 1.274 8.496 7.986 1.00 92.94 85 ARG A C 1
ATOM 681 O O . ARG A 1 85 ? 1.371 8.035 9.119 1.00 92.94 85 ARG A O 1
ATOM 688 N N . ASP A 1 86 ? 0.597 9.596 7.699 1.00 90.56 86 ASP A N 1
ATOM 689 C CA . ASP A 1 86 ? -0.140 10.362 8.698 1.00 90.56 86 ASP A CA 1
ATOM 690 C C . ASP A 1 86 ? -1.358 9.572 9.185 1.00 90.56 86 ASP A C 1
ATOM 692 O O . ASP A 1 86 ? -1.482 9.340 10.388 1.00 90.56 86 ASP A O 1
ATOM 696 N N . PHE A 1 87 ? -2.134 8.987 8.264 1.00 90.50 87 PHE A N 1
ATOM 697 C CA . PHE A 1 87 ? -3.249 8.100 8.607 1.00 90.50 87 PHE A CA 1
ATOM 698 C C . PHE A 1 87 ? -2.820 6.922 9.494 1.00 90.50 87 PHE A C 1
ATOM 700 O O . PHE A 1 87 ? -3.399 6.676 10.553 1.00 90.50 87 PHE A O 1
ATOM 707 N N . LEU A 1 88 ? -1.767 6.200 9.096 1.00 93.62 88 LEU A N 1
ATOM 708 C CA . LEU A 1 88 ? -1.288 5.042 9.851 1.00 93.62 88 LEU A CA 1
ATOM 709 C C . LEU A 1 88 ? -0.663 5.440 11.195 1.00 93.62 88 LEU A C 1
ATOM 711 O O . LEU A 1 88 ? -0.741 4.671 12.153 1.00 93.62 88 LEU A O 1
ATOM 715 N N . ARG A 1 89 ? -0.037 6.622 11.296 1.00 92.81 89 ARG A N 1
ATOM 716 C CA . ARG A 1 89 ? 0.623 7.084 12.529 1.00 92.81 89 ARG A CA 1
ATOM 717 C C . ARG A 1 89 ? -0.360 7.196 13.686 1.00 92.81 89 ARG A C 1
ATOM 719 O O . ARG A 1 89 ? 0.001 6.805 14.795 1.00 92.81 89 ARG A O 1
ATOM 726 N N . VAL A 1 90 ? -1.577 7.665 13.424 1.00 90.44 90 VAL A N 1
ATOM 727 C CA . VAL A 1 90 ? -2.643 7.769 14.434 1.00 90.44 90 VAL A CA 1
ATOM 728 C C . VAL A 1 90 ? -3.035 6.388 14.974 1.00 90.44 90 VAL A C 1
ATOM 730 O O . VAL A 1 90 ? -3.333 6.239 16.155 1.00 90.44 90 VAL A O 1
ATOM 733 N N . GLN A 1 91 ? -2.912 5.338 14.156 1.00 91.19 91 GLN A N 1
ATOM 734 C CA . GLN A 1 91 ? -3.269 3.962 14.530 1.00 91.19 91 GLN A CA 1
ATOM 735 C C . GLN A 1 91 ? -2.094 3.155 15.100 1.00 91.19 91 GLN A C 1
ATOM 737 O O . GLN A 1 91 ? -2.241 1.973 15.404 1.00 91.19 91 GLN A O 1
ATOM 742 N N . LYS A 1 92 ? -0.909 3.758 15.258 1.00 91.38 92 LYS A N 1
ATOM 743 C CA . LYS A 1 92 ? 0.339 3.048 15.594 1.00 91.38 92 LYS A CA 1
ATOM 744 C C . LYS A 1 92 ? 0.243 2.157 16.835 1.00 91.38 92 LYS A C 1
ATOM 746 O O . LYS A 1 92 ? 0.862 1.097 16.864 1.00 91.38 92 LYS A O 1
ATOM 751 N N . ALA A 1 93 ? -0.486 2.593 17.861 1.00 89.75 93 ALA A N 1
ATOM 752 C CA . ALA A 1 93 ? -0.579 1.873 19.130 1.00 89.75 93 ALA A CA 1
ATOM 753 C C . ALA A 1 93 ? -1.552 0.681 19.094 1.00 89.75 93 ALA A C 1
ATOM 755 O O . ALA A 1 93 ? -1.383 -0.262 19.863 1.00 89.75 93 ALA A O 1
ATOM 756 N N . SER A 1 94 ? -2.566 0.728 18.230 1.00 92.81 94 SER A N 1
ATOM 757 C CA . SER A 1 94 ? -3.671 -0.236 18.194 1.00 92.81 94 SER A CA 1
ATOM 758 C C . SER A 1 94 ? -3.620 -1.184 17.001 1.00 92.81 94 SER A C 1
ATOM 760 O O . SER A 1 94 ? -4.174 -2.280 17.080 1.00 92.81 94 SER A O 1
ATOM 762 N N . LEU A 1 95 ? -2.978 -0.776 15.903 1.00 94.94 95 LEU A N 1
ATOM 763 C CA . LEU A 1 95 ? -3.028 -1.492 14.637 1.00 94.94 95 LEU A CA 1
ATOM 764 C C . LEU A 1 95 ? -2.320 -2.846 14.735 1.00 94.94 95 LEU A C 1
ATOM 766 O O . LEU A 1 95 ? -1.115 -2.923 14.981 1.00 94.94 95 LEU A O 1
ATOM 770 N N . LYS A 1 96 ? -3.078 -3.912 14.482 1.00 95.06 96 LYS A N 1
ATOM 771 C CA . LYS A 1 96 ? -2.611 -5.303 14.468 1.00 95.06 96 LYS A CA 1
ATOM 772 C C . LYS A 1 96 ? -2.545 -5.866 13.058 1.00 95.06 96 LYS A C 1
ATOM 774 O O . LYS A 1 96 ? -1.649 -6.655 12.770 1.00 95.06 96 LYS A O 1
ATOM 779 N N . ARG A 1 97 ? -3.474 -5.488 12.175 1.00 96.56 97 ARG A N 1
ATOM 780 C CA . ARG A 1 97 ? -3.559 -6.028 10.810 1.00 96.56 97 ARG A CA 1
ATOM 781 C C . ARG A 1 97 ? -3.595 -4.916 9.775 1.00 96.56 97 ARG A C 1
ATOM 783 O O . ARG A 1 97 ? -4.415 -4.006 9.871 1.00 96.56 97 ARG A O 1
ATOM 790 N N . LEU A 1 98 ? -2.732 -5.016 8.769 1.00 96.88 98 LEU A N 1
ATOM 791 C CA . LEU A 1 98 ? -2.688 -4.077 7.651 1.00 96.88 98 LEU A CA 1
ATOM 792 C C . LEU A 1 98 ? -2.686 -4.834 6.325 1.00 96.88 98 LEU A C 1
ATOM 794 O O . LEU A 1 98 ? -1.798 -5.647 6.069 1.00 96.88 98 LEU A O 1
ATOM 798 N N . THR A 1 99 ? -3.669 -4.536 5.481 1.00 96.88 99 THR A N 1
ATOM 799 C CA . THR A 1 99 ? -3.764 -5.047 4.112 1.00 96.88 99 THR A CA 1
ATOM 800 C C . THR A 1 99 ? -3.681 -3.893 3.128 1.00 96.88 99 THR A C 1
ATOM 802 O O . THR A 1 99 ? -4.478 -2.958 3.180 1.00 96.88 99 THR A O 1
ATOM 805 N N . LEU A 1 100 ? -2.714 -3.979 2.223 1.00 95.81 100 LEU A N 1
ATOM 806 C CA . LEU A 1 100 ? -2.466 -3.045 1.136 1.00 95.81 100 LEU A CA 1
ATOM 807 C C . LEU A 1 100 ? -2.562 -3.838 -0.171 1.00 95.81 100 LEU A C 1
ATOM 809 O O . LEU A 1 100 ? -1.719 -4.697 -0.421 1.00 95.81 100 LEU A O 1
ATOM 813 N N . SER A 1 101 ? -3.586 -3.604 -0.990 1.00 93.81 101 SER A N 1
ATOM 814 C CA . SER A 1 101 ? -3.794 -4.379 -2.222 1.00 93.81 101 SER A CA 1
ATOM 815 C C . SER A 1 101 ? -4.042 -3.488 -3.430 1.00 93.81 101 SER A C 1
ATOM 817 O O . SER A 1 101 ? -4.876 -2.587 -3.379 1.00 93.81 101 SER A O 1
ATOM 819 N N . GLU A 1 102 ? -3.319 -3.734 -4.521 1.00 91.12 102 GLU A N 1
ATOM 820 C CA . GLU A 1 102 ? -3.443 -3.021 -5.797 1.00 91.12 102 GLU A CA 1
ATOM 821 C C . GLU A 1 102 ? -3.360 -1.491 -5.630 1.00 91.12 102 GLU A C 1
ATOM 823 O O . GLU A 1 102 ? -4.040 -0.728 -6.313 1.00 91.12 102 GLU A O 1
ATOM 828 N N . LEU A 1 103 ? -2.538 -1.027 -4.684 1.00 90.56 103 LEU A N 1
ATOM 829 C CA . LEU A 1 103 ? -2.422 0.388 -4.337 1.00 90.56 103 LEU A CA 1
ATOM 830 C C . LEU A 1 103 ? -1.473 1.129 -5.276 1.00 90.56 103 LEU A C 1
ATOM 832 O O . LEU A 1 103 ? -0.380 0.649 -5.586 1.00 90.56 103 LEU A O 1
ATOM 836 N N . ILE A 1 104 ? -1.862 2.347 -5.647 1.00 89.38 104 ILE A N 1
ATOM 837 C CA . ILE A 1 104 ? -1.010 3.316 -6.333 1.00 89.38 104 ILE A CA 1
ATOM 838 C C . ILE A 1 104 ? -0.471 4.301 -5.298 1.00 89.38 104 ILE A C 1
ATOM 840 O O . ILE A 1 104 ? -1.218 5.102 -4.735 1.00 89.38 104 ILE A O 1
ATOM 844 N N . LEU A 1 105 ? 0.840 4.280 -5.082 1.00 90.56 105 LEU A N 1
ATOM 845 C CA . LEU A 1 105 ? 1.523 5.235 -4.217 1.00 90.56 105 LEU A CA 1
ATOM 846 C C . LEU A 1 105 ? 2.134 6.367 -5.042 1.00 90.56 105 LEU A C 1
ATOM 848 O O . LEU A 1 105 ? 2.939 6.133 -5.949 1.00 90.56 105 LEU A O 1
ATOM 852 N N . ILE A 1 106 ? 1.797 7.604 -4.688 1.00 88.94 106 ILE A N 1
ATOM 853 C CA . ILE A 1 106 ? 2.511 8.797 -5.147 1.00 88.94 106 ILE A CA 1
ATOM 854 C C . ILE A 1 106 ? 3.626 9.060 -4.133 1.00 88.94 106 ILE A C 1
ATOM 856 O O . ILE A 1 106 ? 3.407 9.685 -3.091 1.00 88.94 106 ILE A O 1
ATOM 860 N N . GLY A 1 107 ? 4.811 8.522 -4.410 1.00 88.75 107 GLY A N 1
ATOM 861 C CA . GLY A 1 107 ? 5.948 8.554 -3.491 1.00 88.75 107 GLY A CA 1
ATOM 862 C C . GLY A 1 107 ? 6.811 7.302 -3.594 1.00 88.75 107 GLY A C 1
ATOM 863 O O . GLY A 1 107 ? 6.867 6.671 -4.651 1.00 88.75 107 GLY A O 1
ATOM 864 N N . ASP A 1 108 ? 7.494 6.966 -2.501 1.00 90.19 108 ASP A N 1
ATOM 865 C CA . ASP A 1 108 ? 8.462 5.874 -2.456 1.00 90.19 108 ASP A CA 1
ATOM 866 C C . ASP A 1 108 ? 7.971 4.724 -1.562 1.00 90.19 108 ASP A C 1
ATOM 868 O O . ASP A 1 108 ? 7.835 4.851 -0.342 1.00 90.19 108 ASP A O 1
ATOM 872 N N . TRP A 1 109 ? 7.724 3.573 -2.190 1.00 92.12 109 TRP A N 1
ATOM 873 C CA . TRP A 1 109 ? 7.323 2.353 -1.497 1.00 92.12 109 TRP A CA 1
ATOM 874 C C . TRP A 1 109 ? 8.414 1.806 -0.578 1.00 92.12 109 TRP A C 1
ATOM 876 O O . TRP A 1 109 ? 8.083 1.345 0.511 1.00 92.12 109 TRP A O 1
ATOM 886 N N . ASP A 1 110 ? 9.695 1.872 -0.958 1.00 91.38 110 ASP A N 1
ATOM 887 C CA . ASP A 1 110 ? 10.786 1.377 -0.106 1.00 91.38 110 ASP A CA 1
ATOM 888 C C . ASP A 1 110 ? 10.824 2.180 1.199 1.00 91.38 110 ASP A C 1
ATOM 890 O O . ASP A 1 110 ? 10.933 1.618 2.296 1.00 91.38 110 ASP A O 1
ATOM 894 N N . ARG A 1 111 ? 10.663 3.505 1.084 1.00 92.38 111 ARG A N 1
ATOM 895 C CA . ARG A 1 111 ? 10.611 4.426 2.224 1.00 92.38 111 ARG A CA 1
ATOM 896 C C . ARG A 1 111 ? 9.396 4.167 3.112 1.00 92.38 111 ARG A C 1
ATOM 898 O O . ARG A 1 111 ? 9.552 4.085 4.333 1.00 92.38 111 ARG A O 1
ATOM 905 N N . LEU A 1 112 ? 8.211 4.002 2.520 1.00 94.25 112 LEU A N 1
ATOM 906 C CA . LEU A 1 112 ? 6.980 3.705 3.255 1.00 94.25 112 LEU A CA 1
ATOM 907 C C . LEU A 1 112 ? 7.072 2.368 3.998 1.00 94.25 112 LEU A C 1
ATOM 909 O O . LEU A 1 112 ? 6.798 2.318 5.195 1.00 94.25 112 LEU A O 1
ATOM 913 N N . LEU A 1 113 ? 7.481 1.297 3.317 1.00 93.19 113 LEU A N 1
ATOM 914 C CA . LEU A 1 113 ? 7.555 -0.044 3.900 1.00 93.19 113 LEU A CA 1
ATOM 915 C C . LEU A 1 113 ? 8.632 -0.133 4.985 1.00 93.19 113 LEU A C 1
ATOM 917 O O . LEU A 1 113 ? 8.377 -0.716 6.037 1.00 93.19 113 LEU A O 1
ATOM 921 N N . SER A 1 114 ? 9.782 0.523 4.790 1.00 92.19 114 SER A N 1
ATOM 922 C CA . SER A 1 114 ? 10.811 0.656 5.835 1.00 92.19 114 SER A CA 1
ATOM 923 C C . SER A 1 114 ? 10.291 1.421 7.053 1.00 92.19 114 SER A C 1
ATOM 925 O O . SER A 1 114 ? 10.645 1.133 8.195 1.00 92.19 114 SER A O 1
ATOM 927 N N . TRP A 1 115 ? 9.467 2.449 6.835 1.00 94.44 115 TRP A N 1
ATOM 928 C CA . TRP A 1 115 ? 8.843 3.171 7.937 1.00 94.44 115 TRP A CA 1
ATOM 929 C C . TRP A 1 115 ? 7.831 2.287 8.673 1.00 94.44 115 TRP A C 1
ATOM 931 O O . TRP A 1 115 ? 7.842 2.282 9.907 1.00 94.44 115 TRP A O 1
ATOM 941 N N . VAL A 1 116 ? 7.019 1.512 7.946 1.00 93.31 116 VAL A N 1
ATOM 942 C CA . VAL A 1 116 ? 6.066 0.555 8.524 1.00 93.31 116 VAL A CA 1
ATOM 943 C C . VAL A 1 116 ? 6.798 -0.501 9.361 1.00 93.31 116 VAL A C 1
ATOM 945 O O . VAL A 1 116 ? 6.453 -0.665 10.532 1.00 93.31 116 VAL A O 1
ATOM 948 N N . SER A 1 117 ? 7.853 -1.136 8.832 1.00 91.06 117 SER A N 1
ATOM 949 C CA . SER A 1 117 ? 8.620 -2.177 9.546 1.00 91.06 117 SER A CA 1
ATOM 950 C C . SER A 1 117 ? 9.221 -1.683 10.866 1.00 91.06 117 SER A C 1
ATOM 952 O O . SER A 1 117 ? 9.268 -2.422 11.848 1.00 91.06 117 SER A O 1
ATOM 954 N N . ARG A 1 118 ? 9.629 -0.407 10.923 1.00 90.88 118 ARG A N 1
ATOM 955 C CA . ARG A 1 118 ? 10.234 0.218 12.113 1.00 90.88 118 ARG A CA 1
ATOM 956 C C . ARG A 1 118 ? 9.228 0.739 13.133 1.00 90.88 118 ARG A C 1
ATOM 958 O O . ARG A 1 118 ? 9.592 0.940 14.289 1.00 90.88 118 ARG A O 1
ATOM 965 N N . ASN A 1 119 ? 8.003 1.051 12.711 1.00 92.38 119 ASN A N 1
ATOM 966 C CA . ASN A 1 119 ? 7.037 1.752 13.560 1.00 92.38 119 ASN A CA 1
ATOM 967 C C . ASN A 1 119 ? 5.883 0.884 14.039 1.00 92.38 119 ASN A C 1
ATOM 969 O O . ASN A 1 119 ? 5.261 1.259 15.029 1.00 92.38 119 ASN A O 1
ATOM 973 N N . PHE A 1 120 ? 5.600 -0.238 13.385 1.00 91.25 120 PHE A N 1
ATOM 974 C CA . PHE A 1 120 ? 4.435 -1.053 13.700 1.00 91.25 120 PHE A CA 1
ATOM 975 C C . PHE A 1 120 ? 4.846 -2.448 14.146 1.00 91.25 120 PHE A C 1
ATOM 977 O O . PHE A 1 120 ? 5.798 -3.034 13.642 1.00 91.25 120 PHE A O 1
ATOM 984 N N . ALA A 1 121 ? 4.085 -2.983 15.093 1.00 85.81 121 ALA A N 1
ATOM 985 C CA . ALA A 1 121 ? 4.199 -4.352 15.570 1.00 85.81 121 ALA A CA 1
ATOM 986 C C . ALA A 1 121 ? 2.989 -5.157 15.079 1.00 85.81 121 ALA A C 1
ATOM 988 O O . ALA A 1 121 ? 2.217 -5.669 15.884 1.00 85.81 121 ALA A O 1
ATOM 989 N N . LEU A 1 122 ? 2.804 -5.211 13.757 1.00 92.69 122 LEU A N 1
ATOM 990 C CA . LEU A 1 122 ? 1.651 -5.878 13.154 1.00 92.69 122 LEU A CA 1
ATOM 991 C C . LEU A 1 122 ? 1.705 -7.385 13.422 1.00 92.69 122 LEU A C 1
ATOM 993 O O . LEU A 1 122 ? 2.748 -8.018 13.270 1.00 92.69 122 LEU A O 1
ATOM 997 N N . GLU A 1 123 ? 0.563 -7.955 13.783 1.00 93.88 123 GLU A N 1
ATOM 998 C CA . GLU A 1 123 ? 0.347 -9.398 13.810 1.00 93.88 123 GLU A CA 1
ATOM 999 C C . GLU A 1 123 ? 0.257 -9.941 12.386 1.00 93.88 123 GLU A C 1
ATOM 1001 O O . GLU A 1 123 ? 0.809 -10.997 12.105 1.00 93.88 123 GLU A O 1
ATOM 1006 N N . GLN A 1 124 ? -0.398 -9.204 11.482 1.00 94.19 124 GLN A N 1
ATOM 1007 C CA . GLN A 1 124 ? -0.528 -9.584 10.079 1.00 94.19 124 GLN A CA 1
ATOM 1008 C C . GLN A 1 124 ? -0.270 -8.395 9.156 1.00 94.19 124 GLN A C 1
ATOM 1010 O O . GLN A 1 124 ? -0.817 -7.304 9.342 1.00 94.19 124 GLN A O 1
ATOM 1015 N N . PHE A 1 125 ? 0.534 -8.626 8.124 1.00 95.38 125 PHE A N 1
ATOM 1016 C CA . PHE A 1 125 ? 0.782 -7.660 7.061 1.00 95.38 125 PHE A CA 1
ATOM 1017 C C . PHE A 1 125 ? 0.598 -8.337 5.709 1.00 95.38 125 PHE A C 1
ATOM 1019 O O . PHE A 1 125 ? 1.214 -9.366 5.442 1.00 95.38 125 PHE A O 1
ATOM 1026 N N . THR A 1 126 ? -0.243 -7.755 4.861 1.00 95.25 126 THR A N 1
ATOM 1027 C CA . THR A 1 126 ? -0.446 -8.217 3.488 1.00 95.25 126 THR A CA 1
ATOM 1028 C C . THR A 1 126 ? -0.194 -7.065 2.532 1.00 95.25 126 THR A C 1
ATOM 1030 O O . THR A 1 126 ? -0.808 -6.007 2.655 1.00 95.25 126 THR A O 1
ATOM 1033 N N . LEU A 1 127 ? 0.687 -7.286 1.563 1.00 94.25 127 LEU A N 1
ATOM 1034 C CA . LEU A 1 127 ? 0.924 -6.401 0.434 1.00 94.25 127 LEU A CA 1
ATOM 1035 C C . LEU A 1 127 ? 0.710 -7.197 -0.849 1.00 94.25 127 LEU A C 1
ATOM 1037 O O . LEU A 1 127 ? 1.577 -7.976 -1.222 1.00 94.25 127 LEU A O 1
ATOM 1041 N N . ASP A 1 128 ? -0.410 -7.006 -1.534 1.00 91.94 128 ASP A N 1
ATOM 1042 C CA . ASP A 1 128 ? -0.680 -7.627 -2.836 1.00 91.94 128 ASP A CA 1
ATOM 1043 C C . ASP A 1 128 ? -0.578 -6.570 -3.932 1.00 91.94 128 ASP A C 1
ATOM 1045 O O . ASP A 1 128 ? -1.378 -5.650 -3.927 1.00 91.94 128 ASP A O 1
ATOM 1049 N N . ARG A 1 129 ? 0.361 -6.716 -4.876 1.00 90.00 129 ARG A N 1
ATOM 1050 C CA . ARG A 1 129 ? 0.548 -5.833 -6.047 1.00 90.00 129 ARG A CA 1
ATOM 1051 C C . ARG A 1 129 ? 0.604 -4.333 -5.717 1.00 90.00 129 ARG A C 1
ATOM 1053 O O . ARG A 1 129 ? -0.382 -3.682 -5.392 1.00 90.00 129 ARG A O 1
ATOM 1060 N N . ALA A 1 130 ? 1.774 -3.737 -5.893 1.00 91.50 130 ALA A N 1
ATOM 1061 C CA . ALA A 1 130 ? 1.986 -2.324 -5.604 1.00 91.50 130 ALA A CA 1
ATOM 1062 C C . ALA A 1 130 ? 2.424 -1.566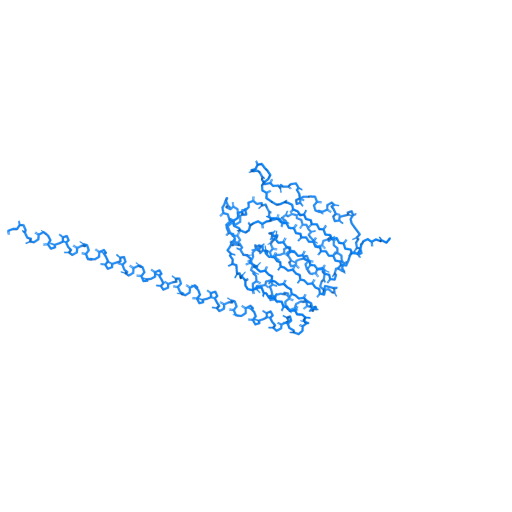 -6.855 1.00 91.50 130 ALA A C 1
ATOM 1064 O O . ALA A 1 130 ? 3.281 -2.013 -7.623 1.00 91.50 130 ALA A O 1
ATOM 1065 N N . TYR A 1 131 ? 1.839 -0.389 -7.040 1.00 90.62 131 TYR A N 1
ATOM 1066 C CA . TYR A 1 131 ? 2.083 0.498 -8.165 1.00 90.62 131 TYR A CA 1
ATOM 1067 C C . TYR A 1 131 ? 2.648 1.814 -7.655 1.00 90.62 131 TYR A C 1
ATOM 1069 O O . TYR A 1 131 ? 2.271 2.297 -6.589 1.00 90.62 131 TYR A O 1
ATOM 1077 N N . ALA A 1 132 ? 3.554 2.411 -8.415 1.00 89.12 132 ALA A N 1
ATOM 1078 C CA . ALA A 1 132 ? 4.139 3.698 -8.082 1.00 89.12 132 ALA A CA 1
ATOM 1079 C C . ALA A 1 132 ? 3.863 4.712 -9.186 1.00 89.12 132 ALA A C 1
ATOM 1081 O O . ALA A 1 132 ? 3.868 4.396 -10.381 1.00 89.12 132 ALA A O 1
ATOM 1082 N N . LEU A 1 133 ? 3.664 5.958 -8.772 1.00 84.88 133 LEU A N 1
ATOM 1083 C CA . LEU A 1 133 ? 3.609 7.101 -9.662 1.00 84.88 133 LEU A CA 1
ATOM 1084 C C . LEU A 1 133 ? 4.726 8.077 -9.296 1.00 84.88 133 LEU A C 1
ATOM 1086 O O . LEU A 1 133 ? 4.880 8.465 -8.138 1.00 84.88 133 LEU A O 1
ATOM 1090 N N . LYS A 1 134 ? 5.508 8.502 -10.296 1.00 72.81 134 LYS A N 1
ATOM 1091 C CA . LYS A 1 134 ? 6.538 9.522 -10.075 1.00 72.81 134 LYS A CA 1
ATOM 1092 C C . LYS A 1 134 ? 5.863 10.859 -9.728 1.00 72.81 134 LYS A C 1
ATOM 1094 O O . LYS A 1 134 ? 4.992 11.276 -10.494 1.00 72.81 134 LYS A O 1
ATOM 1099 N N . PRO A 1 135 ? 6.298 11.573 -8.670 1.00 66.44 135 PRO A N 1
ATOM 1100 C CA . PRO A 1 135 ? 5.643 12.800 -8.204 1.00 66.44 135 PRO A CA 1
ATOM 1101 C C . PRO A 1 135 ? 5.433 13.861 -9.292 1.00 66.44 135 PRO A C 1
ATOM 1103 O O . PRO A 1 135 ? 4.391 14.500 -9.340 1.00 66.44 135 PRO A O 1
ATOM 1106 N N . HIS A 1 136 ? 6.391 14.016 -10.211 1.00 64.50 136 HIS A N 1
ATOM 1107 C CA . HIS A 1 136 ? 6.325 15.030 -11.271 1.00 64.50 136 HIS A CA 1
ATOM 1108 C C . HIS A 1 136 ? 5.367 14.699 -12.413 1.00 64.50 136 HIS A C 1
ATOM 1110 O O . HIS A 1 136 ? 5.045 15.584 -13.196 1.00 64.50 136 HIS A O 1
ATOM 1116 N N . ARG A 1 137 ? 4.930 13.441 -12.533 1.00 60.16 137 ARG A N 1
ATOM 1117 C CA . ARG A 1 137 ? 4.033 13.037 -13.619 1.00 60.16 137 ARG A CA 1
ATOM 1118 C C . ARG A 1 137 ? 2.570 13.202 -13.248 1.00 60.16 137 ARG A C 1
ATOM 1120 O O . ARG A 1 137 ? 1.772 13.387 -14.145 1.00 60.16 137 ARG A O 1
ATOM 1127 N N . TRP A 1 138 ? 2.232 13.270 -11.959 1.00 58.78 138 TRP A N 1
ATOM 1128 C CA . TRP A 1 138 ? 0.866 13.314 -11.416 1.00 58.78 138 TRP A CA 1
ATOM 1129 C C . TRP A 1 138 ? -0.141 14.263 -12.123 1.00 58.78 138 TRP A C 1
ATOM 1131 O O . TRP A 1 138 ? -1.311 13.913 -12.249 1.00 58.78 138 TRP A O 1
ATOM 1141 N N . ASN A 1 139 ? 0.298 15.394 -12.683 1.00 59.28 139 ASN A N 1
ATOM 1142 C CA . ASN A 1 139 ? -0.582 16.343 -13.387 1.00 59.28 139 ASN A CA 1
ATOM 1143 C C . ASN A 1 139 ? -0.721 16.098 -14.908 1.00 59.28 139 ASN A C 1
ATOM 1145 O O . ASN A 1 139 ? -1.397 16.859 -15.598 1.00 59.28 139 ASN A O 1
ATOM 1149 N N . GLU A 1 140 ? -0.071 15.074 -15.462 1.00 57.62 140 GLU A N 1
ATOM 1150 C CA . GLU A 1 140 ? -0.143 14.735 -16.884 1.00 57.62 140 GLU A CA 1
ATOM 1151 C C . GLU A 1 140 ? -1.394 13.895 -17.192 1.00 57.62 140 GLU A C 1
ATOM 1153 O O . GLU A 1 140 ? -1.711 12.923 -16.507 1.00 57.62 140 GLU A O 1
ATOM 1158 N N . THR A 1 141 ? -2.089 14.221 -18.285 1.00 54.78 141 THR A N 1
ATOM 1159 C CA . THR A 1 141 ? -3.354 13.604 -18.736 1.00 54.78 141 THR A CA 1
ATOM 1160 C C . THR A 1 141 ? -3.258 12.121 -19.131 1.00 54.78 141 THR A C 1
ATOM 1162 O O . THR A 1 141 ? -4.213 11.568 -19.674 1.00 54.78 141 THR A O 1
ATOM 1165 N N . ASN A 1 142 ? -2.131 11.454 -18.868 1.00 55.56 142 ASN A N 1
ATOM 1166 C CA . ASN A 1 142 ? -1.889 10.061 -19.244 1.00 55.56 142 ASN A CA 1
ATOM 1167 C C . ASN A 1 142 ? -0.956 9.335 -18.257 1.00 55.56 142 ASN A C 1
ATOM 1169 O O . ASN A 1 142 ? -0.027 8.616 -18.641 1.00 55.56 142 ASN A O 1
ATOM 1173 N N . ASN A 1 143 ? -1.193 9.549 -16.965 1.00 63.12 143 ASN A N 1
ATOM 1174 C CA . ASN A 1 143 ? -0.428 8.911 -15.907 1.00 63.12 143 ASN A CA 1
ATOM 1175 C C . ASN A 1 143 ? -0.665 7.415 -15.835 1.00 63.12 143 ASN A C 1
ATOM 1177 O O . ASN A 1 143 ? -1.652 6.937 -15.288 1.00 63.12 143 ASN A O 1
ATOM 1181 N N . ARG A 1 144 ? 0.305 6.664 -16.347 1.00 69.94 144 ARG A N 1
ATOM 1182 C CA . ARG A 1 144 ? 0.395 5.232 -16.096 1.00 69.94 144 ARG A CA 1
ATOM 1183 C C . ARG A 1 144 ? 1.251 5.024 -14.865 1.00 69.94 144 ARG A C 1
ATOM 1185 O O . ARG A 1 144 ? 2.453 5.313 -14.893 1.00 69.94 144 ARG A O 1
ATOM 1192 N N . ALA A 1 145 ? 0.632 4.525 -13.800 1.00 80.56 145 ALA A N 1
ATOM 1193 C CA . ALA A 1 145 ? 1.392 4.001 -12.686 1.00 80.56 145 ALA A CA 1
ATOM 1194 C C . ALA A 1 145 ? 2.225 2.825 -13.204 1.00 80.56 145 ALA A C 1
ATOM 1196 O O . ALA A 1 145 ? 1.751 1.999 -13.990 1.00 80.56 145 ALA A O 1
ATOM 1197 N N . TYR A 1 146 ? 3.494 2.776 -12.818 1.00 83.06 146 TYR A N 1
ATOM 1198 C CA . TYR A 1 146 ? 4.314 1.619 -13.135 1.00 83.06 146 TYR A CA 1
ATOM 1199 C C . TYR A 1 146 ? 4.148 0.598 -12.021 1.00 83.06 146 TYR A C 1
ATOM 1201 O O . TYR A 1 146 ? 4.030 0.951 -10.846 1.00 83.06 146 TYR A O 1
ATOM 1209 N N . LEU A 1 147 ? 4.127 -0.675 -12.401 1.00 85.38 147 LEU A N 1
ATOM 1210 C CA . LEU A 1 147 ? 4.145 -1.765 -11.442 1.00 85.38 147 LEU A CA 1
ATOM 1211 C C . LEU A 1 147 ? 5.463 -1.670 -10.671 1.00 85.38 147 LEU A C 1
ATOM 1213 O O . LEU A 1 147 ? 6.533 -1.886 -11.237 1.00 85.38 147 LEU A O 1
ATOM 1217 N N . TRP A 1 148 ? 5.384 -1.277 -9.403 1.00 84.12 148 TRP A N 1
ATOM 1218 C CA . TRP A 1 148 ? 6.540 -1.284 -8.516 1.00 84.12 148 TRP A CA 1
ATOM 1219 C C . TRP A 1 148 ? 6.862 -2.725 -8.127 1.00 84.12 148 TRP A C 1
ATOM 1221 O O . TRP A 1 148 ? 8.035 -3.086 -8.028 1.00 84.12 148 TRP A O 1
ATOM 1231 N N . TYR A 1 149 ? 5.818 -3.550 -7.968 1.00 79.81 149 TYR A N 1
ATOM 1232 C CA . TYR A 1 149 ? 5.960 -4.944 -7.590 1.00 79.81 149 TYR A CA 1
ATOM 1233 C C . TYR A 1 149 ? 4.709 -5.806 -7.828 1.00 79.81 149 TYR A C 1
ATOM 1235 O O . TYR A 1 149 ? 3.590 -5.329 -7.645 1.00 79.81 149 TYR A O 1
ATOM 1243 N N . ASN A 1 150 ? 4.899 -7.092 -8.165 1.00 73.88 150 ASN A N 1
ATOM 1244 C CA . ASN A 1 150 ? 3.812 -8.033 -8.482 1.00 73.88 150 ASN A CA 1
ATOM 1245 C C . ASN A 1 150 ? 3.638 -9.209 -7.498 1.00 73.88 150 ASN A C 1
ATOM 1247 O O . ASN A 1 150 ? 2.548 -9.757 -7.400 1.00 73.88 150 ASN A O 1
ATOM 1251 N N . THR A 1 151 ? 4.681 -9.660 -6.797 1.00 72.38 151 THR A N 1
ATOM 1252 C CA . THR A 1 151 ? 4.614 -10.940 -6.060 1.00 72.38 151 THR A CA 1
ATOM 1253 C C . THR A 1 151 ? 4.230 -10.744 -4.600 1.00 72.38 151 THR A C 1
ATOM 1255 O O . THR A 1 151 ? 5.105 -10.671 -3.764 1.00 72.38 151 THR A O 1
ATOM 1258 N N . GLY A 1 152 ? 2.944 -10.642 -4.268 1.00 80.19 152 GLY A N 1
ATOM 1259 C CA . GLY A 1 152 ? 2.507 -10.209 -2.934 1.00 80.19 152 GLY A CA 1
ATOM 1260 C C . GLY A 1 152 ? 3.270 -10.781 -1.716 1.00 80.19 152 GLY A C 1
ATOM 1261 O O . GLY A 1 152 ? 3.655 -11.948 -1.689 1.00 80.19 152 GLY A O 1
ATOM 1262 N N . LEU A 1 153 ? 3.488 -9.939 -0.700 1.00 88.06 153 LEU A N 1
ATOM 1263 C CA . LEU A 1 153 ? 4.065 -10.314 0.594 1.00 88.06 153 LEU A CA 1
ATOM 1264 C C . LEU A 1 153 ? 2.944 -10.584 1.591 1.00 88.06 153 LEU A C 1
ATOM 1266 O O . LEU A 1 153 ? 2.041 -9.762 1.748 1.00 88.06 153 LEU A O 1
ATOM 1270 N N . GLN A 1 154 ? 3.051 -11.691 2.316 1.00 91.88 154 GLN A N 1
ATOM 1271 C CA . GLN A 1 154 ? 2.177 -11.985 3.439 1.00 91.88 154 GLN A CA 1
ATOM 1272 C C . GLN A 1 154 ? 3.019 -12.391 4.646 1.00 91.88 154 GLN A C 1
ATOM 1274 O O . GLN A 1 154 ? 3.777 -13.356 4.588 1.00 91.88 154 GLN A O 1
ATOM 1279 N N . CYS A 1 155 ? 2.874 -11.645 5.735 1.00 90.69 155 CYS A N 1
ATOM 1280 C CA . CYS A 1 155 ? 3.469 -11.937 7.033 1.00 90.69 155 CYS A CA 1
ATOM 1281 C C . CYS A 1 155 ? 2.337 -12.250 8.011 1.00 90.69 155 CYS A C 1
ATOM 1283 O O . CYS A 1 155 ? 1.368 -11.489 8.090 1.00 90.69 155 CYS A O 1
ATOM 1285 N N . GLN A 1 156 ? 2.455 -13.356 8.743 1.00 90.44 156 GLN A N 1
ATOM 1286 C CA . GLN A 1 156 ? 1.439 -13.850 9.680 1.00 90.44 156 GLN A CA 1
ATOM 1287 C C . GLN A 1 156 ? 1.834 -13.655 11.143 1.00 90.44 156 GLN A C 1
ATOM 1289 O O . GLN A 1 156 ? 1.040 -13.933 12.043 1.00 90.44 156 GLN A O 1
ATOM 1294 N N . THR A 1 157 ? 3.065 -13.206 11.392 1.00 87.56 157 THR A N 1
ATOM 1295 C CA . THR A 1 157 ? 3.544 -12.892 12.735 1.00 87.56 157 THR A CA 1
ATOM 1296 C C . THR A 1 157 ? 4.335 -11.591 12.762 1.00 87.56 157 THR A C 1
ATOM 1298 O O . THR A 1 157 ? 4.907 -11.150 11.762 1.00 87.56 157 THR A O 1
ATOM 1301 N N . ARG A 1 158 ? 4.462 -11.010 13.959 1.00 85.81 158 ARG A N 1
ATOM 1302 C CA . ARG A 1 158 ? 5.306 -9.832 14.199 1.00 85.81 158 ARG A CA 1
ATOM 1303 C C . ARG A 1 158 ? 6.770 -10.058 13.811 1.00 85.81 158 ARG A C 1
ATOM 1305 O O . ARG A 1 158 ? 7.408 -9.157 13.273 1.00 85.81 158 ARG A O 1
ATOM 1312 N N . ALA A 1 159 ? 7.309 -11.243 14.098 1.00 84.69 159 ALA A N 1
ATOM 1313 C CA . ALA A 1 159 ? 8.697 -11.571 13.780 1.00 84.69 159 ALA A CA 1
ATOM 1314 C C . ALA A 1 159 ? 8.913 -11.663 12.261 1.00 84.69 159 ALA A C 1
ATOM 1316 O O . ALA A 1 159 ? 9.874 -11.097 11.736 1.00 84.69 159 ALA A O 1
ATOM 1317 N N . GLU A 1 160 ? 7.982 -12.313 11.558 1.00 87.38 160 GLU A N 1
ATOM 1318 C CA . GLU A 1 160 ? 7.968 -12.369 10.094 1.00 87.38 160 GLU A CA 1
ATOM 1319 C C . GLU A 1 160 ? 7.798 -10.991 9.469 1.00 87.38 160 GLU A C 1
ATOM 1321 O O . GLU A 1 160 ? 8.386 -10.733 8.430 1.00 87.38 160 GLU A O 1
ATOM 1326 N N . MET A 1 161 ? 7.025 -10.098 10.085 1.00 87.62 161 MET A N 1
ATOM 1327 C CA . MET A 1 161 ? 6.793 -8.764 9.548 1.00 87.62 161 MET A CA 1
ATOM 1328 C C . MET A 1 161 ? 8.080 -7.939 9.509 1.00 87.62 161 MET A C 1
ATOM 1330 O O . MET A 1 161 ? 8.446 -7.456 8.440 1.00 87.62 161 MET A O 1
ATOM 1334 N N . CYS A 1 162 ? 8.804 -7.815 10.626 1.00 81.25 162 CYS A N 1
ATOM 1335 C CA . CYS A 1 162 ? 10.023 -7.002 10.657 1.00 81.25 162 CYS A CA 1
ATOM 1336 C C . CYS A 1 162 ? 11.105 -7.572 9.729 1.00 81.25 162 CYS A C 1
ATOM 1338 O O . CYS A 1 162 ? 11.628 -6.862 8.874 1.00 81.25 162 CYS A O 1
ATOM 1340 N N . HIS A 1 163 ? 11.414 -8.864 9.862 1.00 86.31 163 HIS A N 1
ATOM 1341 C CA . HIS A 1 163 ? 12.469 -9.486 9.062 1.00 86.31 163 HIS A CA 1
ATOM 1342 C C . HIS A 1 163 ? 12.057 -9.667 7.594 1.00 86.31 163 HIS A C 1
ATOM 1344 O O . HIS A 1 163 ? 12.849 -9.424 6.684 1.00 86.31 163 HIS A O 1
ATOM 1350 N N . GLY A 1 164 ? 10.807 -10.066 7.361 1.00 87.25 164 GLY A N 1
ATOM 1351 C CA . GLY A 1 164 ? 10.254 -10.302 6.034 1.00 87.25 164 GLY A CA 1
ATOM 1352 C C . GLY A 1 164 ? 10.151 -9.025 5.217 1.00 87.25 164 GLY A C 1
ATOM 1353 O O . GLY A 1 164 ? 10.528 -9.056 4.051 1.00 87.25 164 GLY A O 1
ATOM 1354 N N . LEU A 1 165 ? 9.735 -7.896 5.808 1.00 87.81 165 LEU A N 1
ATOM 1355 C CA . LEU A 1 165 ? 9.722 -6.606 5.107 1.00 87.81 165 LEU A CA 1
ATOM 1356 C C . LEU A 1 165 ? 11.127 -6.150 4.711 1.00 87.81 165 LEU A C 1
ATOM 1358 O O . LEU A 1 165 ? 11.319 -5.729 3.574 1.00 87.81 165 LEU A O 1
ATOM 1362 N N . ASP A 1 166 ? 12.117 -6.266 5.596 1.00 87.06 166 ASP A N 1
ATOM 1363 C CA . ASP A 1 166 ? 13.487 -5.834 5.292 1.00 87.06 166 ASP A CA 1
ATOM 1364 C C . ASP A 1 166 ? 14.127 -6.693 4.183 1.00 87.06 166 ASP A C 1
ATOM 1366 O O . ASP A 1 166 ? 14.731 -6.164 3.238 1.00 87.06 166 ASP A O 1
ATOM 1370 N N . LEU A 1 167 ? 13.951 -8.020 4.249 1.00 88.69 167 LEU A N 1
ATOM 1371 C CA . LEU A 1 167 ? 14.378 -8.938 3.188 1.00 88.69 167 LEU A CA 1
ATOM 1372 C C . LEU A 1 167 ? 13.656 -8.652 1.873 1.00 88.69 167 LEU A C 1
ATOM 1374 O O . LEU A 1 167 ? 14.275 -8.635 0.808 1.00 88.69 167 LEU A O 1
ATOM 1378 N N . PHE A 1 168 ? 12.352 -8.407 1.951 1.00 89.38 168 PHE A N 1
ATOM 1379 C CA . PHE A 1 168 ? 11.522 -8.100 0.803 1.00 89.38 168 PHE A CA 1
ATOM 1380 C C . PHE A 1 168 ? 11.984 -6.822 0.104 1.00 89.38 168 PHE A C 1
ATOM 1382 O O . PHE A 1 168 ? 12.266 -6.864 -1.092 1.00 89.38 168 PHE A O 1
ATOM 1389 N N . ILE A 1 169 ? 12.143 -5.717 0.841 1.00 88.31 169 ILE A N 1
ATOM 1390 C CA . ILE A 1 169 ? 12.626 -4.432 0.312 1.00 88.31 169 ILE A CA 1
ATOM 1391 C C . ILE A 1 169 ? 13.983 -4.622 -0.373 1.00 88.31 169 ILE A C 1
ATOM 1393 O O . ILE A 1 169 ? 14.165 -4.204 -1.517 1.00 88.31 169 ILE A O 1
ATOM 1397 N N . SER A 1 170 ? 14.911 -5.327 0.280 1.00 88.31 170 SER A N 1
ATOM 1398 C CA . SER A 1 170 ? 16.254 -5.586 -0.258 1.00 88.31 170 SER A CA 1
ATOM 1399 C C . SER A 1 170 ? 16.214 -6.419 -1.544 1.00 88.31 170 SER A C 1
ATOM 1401 O O . SER A 1 170 ? 16.858 -6.079 -2.539 1.00 88.31 170 SER A O 1
ATOM 1403 N N . SER A 1 171 ? 15.410 -7.487 -1.557 1.00 88.50 171 SER A N 1
ATOM 1404 C CA . SER A 1 171 ? 15.212 -8.337 -2.734 1.00 88.50 171 SER A CA 1
ATOM 1405 C C . SER A 1 171 ? 14.587 -7.564 -3.896 1.00 88.50 171 SER A C 1
ATOM 1407 O O . SER A 1 171 ? 14.963 -7.782 -5.053 1.00 88.50 171 SER A O 1
ATOM 1409 N N . GLN A 1 172 ? 13.640 -6.665 -3.616 1.00 86.75 172 GLN A N 1
ATOM 1410 C CA . GLN A 1 172 ? 13.001 -5.865 -4.656 1.00 86.75 172 GLN A CA 1
ATOM 1411 C C . GLN A 1 172 ? 13.927 -4.783 -5.206 1.00 86.75 172 GLN A C 1
ATOM 1413 O O . GLN A 1 172 ? 13.961 -4.576 -6.420 1.00 86.75 172 GLN A O 1
ATOM 1418 N N . ALA A 1 173 ? 14.741 -4.155 -4.358 1.00 86.56 173 ALA A N 1
ATOM 1419 C CA . ALA A 1 173 ? 15.762 -3.211 -4.796 1.00 86.56 173 ALA A CA 1
ATOM 1420 C C . ALA A 1 173 ? 16.770 -3.872 -5.752 1.00 86.56 173 ALA A C 1
ATOM 1422 O O . ALA A 1 173 ? 17.028 -3.339 -6.832 1.00 86.56 173 ALA A O 1
ATOM 1423 N N . ALA A 1 174 ? 17.266 -5.067 -5.412 1.00 87.38 174 ALA A N 1
ATOM 1424 C CA . ALA A 1 174 ? 18.176 -5.825 -6.272 1.00 87.38 174 ALA A CA 1
ATOM 1425 C C . ALA A 1 174 ? 17.531 -6.202 -7.619 1.00 87.38 174 ALA A C 1
ATOM 1427 O O . ALA A 1 174 ? 18.154 -6.062 -8.672 1.00 87.38 174 ALA A O 1
ATOM 1428 N N . THR A 1 175 ? 16.262 -6.623 -7.601 1.00 86.94 175 THR A N 1
ATOM 1429 C CA . THR A 1 175 ? 15.512 -6.976 -8.819 1.00 86.94 175 THR A CA 1
ATOM 1430 C C . THR A 1 175 ? 15.351 -5.769 -9.745 1.00 86.94 175 THR A C 1
ATOM 1432 O O . THR A 1 175 ? 15.616 -5.870 -10.944 1.00 86.94 175 THR A O 1
ATOM 1435 N N . ARG A 1 176 ? 14.987 -4.603 -9.193 1.00 85.88 176 ARG A N 1
ATOM 1436 C CA . ARG A 1 176 ? 14.867 -3.356 -9.963 1.00 85.88 176 ARG A CA 1
ATOM 1437 C C . ARG A 1 176 ? 16.204 -2.918 -10.554 1.00 85.88 176 ARG A C 1
ATOM 1439 O O . ARG A 1 176 ? 16.255 -2.584 -11.734 1.00 85.88 176 ARG A O 1
ATOM 1446 N N . GLN A 1 177 ? 17.287 -2.975 -9.777 1.00 86.00 177 GLN A N 1
ATOM 1447 C CA . GLN A 1 177 ? 18.632 -2.651 -10.267 1.00 86.00 177 GLN A CA 1
ATOM 1448 C C . GLN A 1 177 ? 19.064 -3.576 -11.412 1.00 86.00 177 GLN A C 1
ATOM 1450 O O . GLN A 1 177 ? 19.580 -3.102 -12.424 1.00 86.00 177 GLN A O 1
ATOM 1455 N N . ALA A 1 178 ? 18.810 -4.882 -11.295 1.00 87.56 178 ALA A N 1
ATOM 1456 C CA . ALA A 1 178 ? 19.113 -5.842 -12.353 1.00 87.56 178 ALA A CA 1
ATOM 1457 C C . ALA A 1 178 ? 18.318 -5.558 -13.640 1.00 87.56 178 ALA A C 1
ATOM 1459 O O . ALA A 1 178 ? 18.858 -5.665 -14.744 1.00 87.56 178 ALA A O 1
ATOM 1460 N N . GLU A 1 179 ? 17.048 -5.165 -13.518 1.00 86.50 179 GLU A N 1
ATOM 1461 C CA . GLU A 1 179 ? 16.222 -4.803 -14.670 1.00 86.50 179 GLU A CA 1
ATOM 1462 C C . GLU A 1 179 ? 16.684 -3.496 -15.333 1.00 86.50 179 GLU A C 1
ATOM 1464 O O . GLU A 1 179 ? 16.742 -3.413 -16.563 1.00 86.50 179 GLU A O 1
ATOM 1469 N N . GLU A 1 180 ? 17.032 -2.480 -14.542 1.00 86.50 180 GLU A N 1
ATOM 1470 C CA . GLU A 1 180 ? 17.583 -1.222 -15.051 1.00 86.50 180 GLU A CA 1
ATOM 1471 C C . GLU A 1 180 ? 18.905 -1.443 -15.789 1.00 86.50 180 GLU A C 1
ATOM 1473 O O . GLU A 1 180 ? 19.089 -0.911 -16.885 1.00 86.50 180 GLU A O 1
ATOM 1478 N N . GLU A 1 181 ? 19.792 -2.272 -15.242 1.00 90.31 181 GLU A N 1
ATOM 1479 C CA . GLU A 1 181 ? 21.062 -2.628 -15.874 1.00 90.31 181 GLU A CA 1
ATOM 1480 C C . GLU A 1 181 ? 20.848 -3.383 -17.192 1.00 90.31 181 GLU A C 1
ATOM 1482 O O . GLU A 1 181 ? 21.495 -3.088 -18.200 1.00 90.31 181 GLU A O 1
ATOM 1487 N N . ARG A 1 182 ? 19.885 -4.315 -17.232 1.00 89.81 182 ARG A N 1
ATOM 1488 C CA . ARG A 1 182 ? 19.514 -5.011 -18.473 1.00 89.81 182 ARG A CA 1
ATOM 1489 C C . ARG A 1 182 ? 19.041 -4.024 -19.541 1.00 89.81 182 ARG A C 1
ATOM 1491 O O . ARG A 1 182 ? 19.515 -4.081 -20.672 1.00 89.81 182 ARG A O 1
ATOM 1498 N N . LYS A 1 183 ? 18.160 -3.086 -19.176 1.00 89.12 183 LYS A N 1
ATOM 1499 C CA . LYS A 1 183 ? 17.661 -2.048 -20.096 1.00 89.12 183 LYS A CA 1
ATOM 1500 C C . LYS A 1 183 ? 18.785 -1.150 -20.607 1.00 89.12 183 LYS A C 1
ATOM 1502 O O . LYS A 1 183 ? 18.792 -0.810 -21.786 1.00 89.12 183 LYS A O 1
ATOM 1507 N N . ARG A 1 184 ? 19.746 -0.781 -19.753 1.00 90.25 184 ARG A N 1
ATOM 1508 C CA . ARG A 1 184 ? 20.919 0.011 -20.163 1.00 90.25 184 ARG A CA 1
ATOM 1509 C C . ARG A 1 184 ? 21.750 -0.719 -21.217 1.00 90.25 184 ARG A C 1
ATOM 1511 O O . ARG A 1 184 ? 22.021 -0.134 -22.262 1.00 90.25 184 ARG A O 1
ATOM 1518 N N . LYS A 1 185 ? 22.067 -1.998 -20.992 1.00 92.19 185 LYS A N 1
ATOM 1519 C CA . LYS A 1 185 ? 22.814 -2.829 -21.954 1.00 92.19 185 LYS A CA 1
ATOM 1520 C C . LYS A 1 185 ? 22.075 -3.002 -23.280 1.00 92.19 185 LYS A C 1
ATOM 1522 O O . LYS A 1 185 ? 22.688 -2.912 -24.338 1.00 92.19 185 LYS A O 1
ATOM 1527 N N . GLU A 1 186 ? 20.759 -3.206 -23.237 1.00 90.62 186 GLU A N 1
ATOM 1528 C CA . GLU A 1 186 ? 19.930 -3.296 -24.446 1.00 90.62 186 GLU A CA 1
ATOM 1529 C C . GLU A 1 186 ? 19.958 -1.994 -25.263 1.00 90.62 186 GLU A C 1
ATOM 1531 O O . GLU A 1 186 ? 20.060 -2.041 -26.490 1.00 90.62 186 GLU A O 1
ATOM 1536 N N . ILE A 1 187 ? 19.898 -0.832 -24.602 1.00 91.19 187 ILE A N 1
ATOM 1537 C CA . ILE A 1 187 ? 19.982 0.477 -25.268 1.00 91.19 187 ILE A CA 1
ATOM 1538 C C . ILE A 1 187 ? 21.361 0.667 -25.905 1.00 91.19 187 ILE A C 1
ATOM 1540 O O . ILE A 1 187 ? 21.437 1.000 -27.087 1.00 91.19 187 ILE A O 1
ATOM 1544 N N . GLU A 1 188 ? 22.436 0.399 -25.164 1.00 91.62 188 GLU A N 1
ATOM 1545 C CA . GLU A 1 188 ? 23.810 0.509 -25.667 1.00 91.62 188 GLU A CA 1
ATOM 1546 C C . GLU A 1 188 ? 24.035 -0.396 -26.889 1.00 91.62 188 GLU A C 1
ATOM 1548 O O . GLU A 1 188 ? 24.546 0.043 -27.922 1.00 91.62 188 GLU A O 1
ATOM 1553 N N . GLN A 1 189 ? 23.562 -1.643 -26.833 1.00 91.12 189 GLN A N 1
ATOM 1554 C CA . GLN A 1 189 ? 23.676 -2.582 -27.946 1.00 91.12 189 GLN A CA 1
ATOM 1555 C C . GLN A 1 189 ? 22.892 -2.112 -29.181 1.00 91.12 189 GLN A C 1
ATOM 1557 O O . GLN A 1 189 ? 23.392 -2.198 -30.307 1.00 91.12 189 GLN A O 1
ATOM 1562 N N . GLN A 1 190 ? 21.697 -1.545 -28.992 1.00 90.44 190 GLN A N 1
ATOM 1563 C CA . GLN A 1 190 ? 20.936 -0.942 -30.089 1.00 90.44 190 GLN A CA 1
ATOM 1564 C C . GLN A 1 190 ? 21.644 0.276 -30.693 1.00 90.44 190 GLN A C 1
ATOM 1566 O O . GLN A 1 190 ? 21.564 0.489 -31.908 1.00 90.44 190 GLN A O 1
ATOM 1571 N N . GLU A 1 191 ? 22.323 1.090 -29.886 1.00 91.12 191 GLU A N 1
ATOM 1572 C CA . GLU A 1 191 ? 23.094 2.237 -30.370 1.00 91.12 191 GLU A CA 1
ATOM 1573 C C . GLU A 1 191 ? 24.314 1.800 -31.184 1.00 91.12 191 GLU A C 1
ATOM 1575 O O . GLU A 1 191 ? 24.518 2.322 -32.287 1.00 91.12 191 GLU A O 1
ATOM 1580 N N . ILE A 1 192 ? 25.048 0.784 -30.716 1.00 91.12 192 ILE A N 1
ATOM 1581 C CA . ILE A 1 192 ? 26.161 0.167 -31.454 1.00 91.12 192 ILE A CA 1
ATOM 1582 C C . ILE A 1 192 ? 25.665 -0.376 -32.798 1.00 91.12 192 ILE A C 1
ATOM 1584 O O . ILE A 1 192 ? 26.209 -0.025 -33.848 1.00 91.12 192 ILE A O 1
ATOM 1588 N N . GLU A 1 193 ? 24.578 -1.154 -32.812 1.00 88.44 193 GLU A N 1
ATO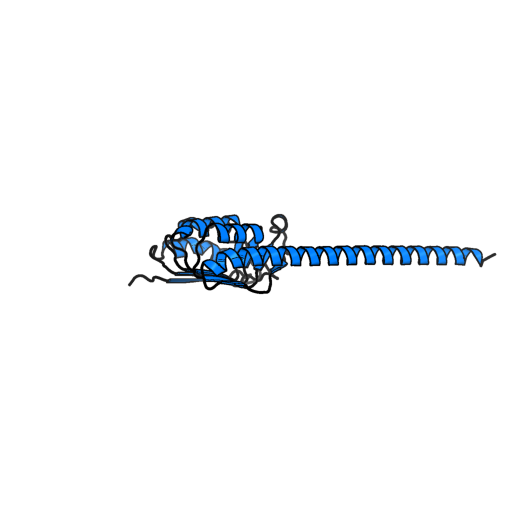M 1589 C CA . GLU A 1 193 ? 24.007 -1.676 -34.058 1.00 88.44 193 GLU A CA 1
ATOM 1590 C C . GLU A 1 193 ? 23.589 -0.562 -35.026 1.00 88.44 193 GLU A C 1
ATOM 1592 O O . GLU A 1 193 ? 23.822 -0.652 -36.238 1.00 88.44 193 GLU A O 1
ATOM 1597 N N . ARG A 1 194 ? 22.969 0.509 -34.519 1.00 88.69 194 ARG A N 1
ATOM 1598 C CA . ARG A 1 194 ? 22.575 1.664 -35.339 1.00 88.69 194 ARG A CA 1
ATOM 1599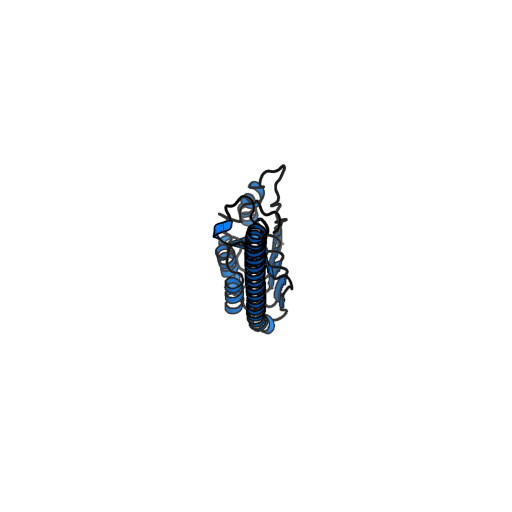 C C . ARG A 1 194 ? 23.796 2.375 -35.919 1.00 88.69 194 ARG A C 1
ATOM 1601 O O . ARG A 1 194 ? 23.757 2.748 -37.095 1.00 88.69 194 ARG A O 1
ATOM 1608 N N . ALA A 1 195 ? 24.868 2.537 -35.146 1.00 86.44 195 ALA A N 1
ATOM 1609 C CA . ALA A 1 195 ? 26.119 3.134 -35.605 1.00 86.44 195 ALA A CA 1
ATOM 1610 C C . ALA A 1 195 ? 26.796 2.272 -36.686 1.00 86.44 195 ALA A C 1
ATOM 1612 O O . ALA A 1 195 ? 27.124 2.785 -37.761 1.00 86.44 195 ALA A O 1
ATOM 1613 N N . SER A 1 196 ? 26.896 0.955 -36.481 1.00 84.56 196 SER A N 1
ATOM 1614 C CA . SER A 1 196 ? 27.447 0.017 -37.471 1.00 84.56 196 SER A CA 1
ATOM 1615 C C . SER A 1 196 ? 26.637 0.002 -38.772 1.00 84.56 196 SER A C 1
ATOM 1617 O O . SER A 1 196 ? 27.211 0.030 -39.866 1.00 84.56 196 SER A O 1
ATOM 1619 N N . ARG A 1 197 ? 25.298 0.039 -38.690 1.00 83.69 197 ARG A N 1
ATOM 1620 C CA . ARG A 1 197 ? 24.423 0.146 -39.874 1.00 83.69 197 ARG A CA 1
ATOM 1621 C C . ARG A 1 197 ? 24.613 1.472 -40.616 1.00 83.69 197 ARG A C 1
ATOM 1623 O O . ARG A 1 197 ? 24.565 1.478 -41.844 1.00 83.69 197 ARG A O 1
ATOM 1630 N N . ARG A 1 198 ? 24.831 2.588 -39.908 1.00 79.00 198 ARG A N 1
ATOM 1631 C CA . ARG A 1 198 ? 25.119 3.898 -40.526 1.00 79.00 198 ARG A CA 1
ATOM 1632 C C . ARG A 1 198 ? 26.474 3.900 -41.236 1.00 79.00 198 ARG A C 1
ATOM 1634 O O . ARG A 1 198 ? 26.530 4.291 -42.398 1.00 79.00 198 ARG A O 1
ATOM 1641 N N . SER A 1 199 ? 27.519 3.386 -40.590 1.00 78.19 199 SER A N 1
ATOM 1642 C CA . SER A 1 199 ? 28.860 3.268 -41.181 1.00 78.19 199 SER A CA 1
ATOM 1643 C C . SER A 1 199 ? 28.864 2.369 -42.430 1.00 78.19 199 SER A C 1
ATOM 1645 O O . SER A 1 199 ? 29.368 2.762 -43.479 1.00 78.19 199 SER A O 1
ATOM 1647 N N . SER A 1 200 ? 28.162 1.229 -42.384 1.00 73.50 200 SER A N 1
ATOM 1648 C CA . SER A 1 200 ? 28.014 0.309 -43.529 1.00 73.50 2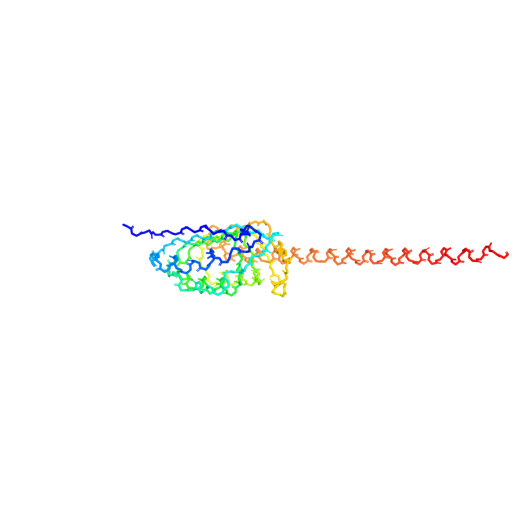00 SER A CA 1
ATOM 1649 C C . SER A 1 200 ? 27.238 0.905 -44.714 1.00 73.50 200 SER A C 1
ATOM 1651 O O . SER A 1 200 ? 27.400 0.479 -45.858 1.00 73.50 200 SER A O 1
ATOM 1653 N N . ARG A 1 201 ? 26.343 1.868 -44.460 1.00 72.44 201 ARG A N 1
ATOM 1654 C CA . ARG A 1 201 ? 25.621 2.592 -45.518 1.00 72.44 201 ARG A CA 1
ATOM 1655 C C . ARG A 1 201 ? 26.508 3.646 -46.177 1.00 72.44 201 ARG A C 1
ATOM 1657 O O . ARG A 1 201 ? 26.466 3.757 -47.397 1.00 72.44 201 ARG A O 1
ATOM 1664 N N . LEU A 1 202 ? 27.318 4.354 -45.388 1.00 66.62 202 LEU A N 1
ATOM 1665 C CA . LEU A 1 202 ? 28.254 5.374 -45.871 1.00 66.62 202 LEU A CA 1
ATOM 1666 C C . LEU A 1 202 ? 29.351 4.766 -46.761 1.00 66.62 202 LEU A C 1
ATOM 1668 O O . LEU A 1 202 ? 29.566 5.245 -47.876 1.00 66.62 202 LEU A O 1
ATOM 1672 N N . SER A 1 203 ? 29.938 3.639 -46.350 1.00 66.69 203 SER A N 1
ATOM 1673 C CA . SER A 1 203 ? 30.953 2.931 -47.146 1.00 66.69 203 SER A CA 1
ATOM 1674 C C . SER A 1 203 ? 30.406 2.369 -48.468 1.00 66.69 203 SER A C 1
ATOM 1676 O O . SER A 1 203 ? 31.092 2.382 -49.491 1.00 66.69 203 SER A O 1
ATOM 1678 N N . ARG A 1 204 ? 29.132 1.947 -48.507 1.00 60.00 204 ARG A N 1
ATOM 1679 C CA . ARG A 1 204 ? 28.450 1.532 -49.751 1.00 60.00 204 ARG A CA 1
ATOM 1680 C C . ARG A 1 204 ? 28.195 2.688 -50.721 1.00 60.00 204 ARG A C 1
ATOM 1682 O O . ARG A 1 204 ? 28.224 2.476 -51.932 1.00 60.00 204 ARG A O 1
ATOM 1689 N N . THR A 1 205 ? 27.935 3.896 -50.223 1.00 59.00 205 THR A N 1
ATOM 1690 C CA . THR A 1 205 ? 27.771 5.089 -51.071 1.00 59.00 205 THR A CA 1
ATOM 1691 C C . THR A 1 205 ? 29.092 5.614 -51.629 1.00 59.00 205 THR A C 1
ATOM 1693 O O . THR A 1 205 ? 29.105 6.108 -52.754 1.00 59.00 205 THR A O 1
ATOM 1696 N N . GLU A 1 206 ? 30.201 5.467 -50.904 1.00 57.38 206 GLU A N 1
ATOM 1697 C CA . GLU A 1 206 ? 31.537 5.850 -51.383 1.00 57.38 206 GLU A CA 1
ATOM 1698 C C . GLU A 1 206 ? 32.088 4.851 -52.410 1.00 57.38 206 GLU A C 1
ATOM 1700 O O . GLU A 1 206 ? 32.568 5.262 -53.465 1.00 57.38 206 GLU A O 1
ATOM 1705 N N . GLY A 1 207 ? 31.895 3.544 -52.196 1.00 54.78 207 GLY A N 1
ATOM 1706 C CA . GLY A 1 207 ? 32.278 2.515 -53.172 1.00 54.78 207 GLY A CA 1
ATOM 1707 C C . GLY A 1 207 ? 31.546 2.627 -54.518 1.00 54.78 207 GLY A C 1
ATOM 1708 O O . GLY A 1 207 ? 32.109 2.296 -55.557 1.00 54.78 207 GLY A O 1
ATOM 1709 N N . ARG A 1 208 ? 30.314 3.158 -54.540 1.00 49.97 208 ARG A N 1
ATOM 1710 C CA . ARG A 1 208 ? 29.564 3.413 -55.786 1.00 49.97 208 ARG A CA 1
ATOM 1711 C C . ARG A 1 208 ? 30.090 4.600 -56.596 1.00 49.97 208 ARG A C 1
ATOM 1713 O O . ARG A 1 208 ? 29.893 4.613 -57.806 1.00 49.97 208 ARG A O 1
ATOM 1720 N N . LYS A 1 209 ? 30.755 5.571 -55.962 1.00 52.62 209 LYS A N 1
ATOM 1721 C CA . LYS A 1 209 ? 31.353 6.721 -56.663 1.00 52.62 209 LYS A CA 1
ATOM 1722 C C . LYS A 1 209 ? 32.656 6.358 -57.381 1.00 52.62 209 LYS A C 1
ATOM 1724 O O . LYS A 1 209 ? 32.996 7.009 -58.359 1.00 52.62 209 LYS A O 1
ATOM 1729 N N . HIS A 1 210 ? 33.342 5.300 -56.947 1.00 51.75 210 HIS A N 1
ATOM 1730 C CA . HIS A 1 210 ? 34.594 4.840 -57.557 1.00 51.75 210 HIS A CA 1
ATOM 1731 C C . HIS A 1 210 ? 34.428 3.917 -58.777 1.00 51.75 210 HIS A C 1
ATOM 1733 O O . HIS A 1 210 ? 35.415 3.631 -59.440 1.00 51.75 210 HIS A O 1
ATOM 1739 N N . TYR A 1 211 ? 33.206 3.486 -59.106 1.00 48.19 211 TYR A N 1
ATOM 1740 C CA . TYR A 1 211 ? 32.913 2.624 -60.265 1.00 48.19 211 TYR A CA 1
ATOM 1741 C C . TYR A 1 211 ? 32.333 3.382 -61.480 1.00 48.19 211 TYR A C 1
ATOM 1743 O O . TYR A 1 211 ? 31.839 2.753 -62.411 1.00 48.19 211 TYR A O 1
ATOM 1751 N N . GLN A 1 212 ? 32.345 4.721 -61.472 1.00 47.25 212 GLN A N 1
ATOM 1752 C CA . GLN A 1 212 ? 31.815 5.564 -62.560 1.00 47.25 212 GLN A CA 1
ATOM 1753 C C . GLN A 1 212 ? 32.891 6.376 -63.311 1.00 47.25 212 GLN A C 1
ATOM 1755 O O . GLN A 1 212 ? 32.569 7.419 -63.878 1.00 47.25 212 GLN A O 1
ATOM 1760 N N . GLN A 1 213 ? 34.148 5.923 -63.336 1.00 42.50 213 GLN A N 1
ATOM 1761 C CA . GLN A 1 213 ? 35.195 6.501 -64.193 1.00 42.50 213 GLN A CA 1
ATOM 1762 C C . GLN A 1 213 ? 35.763 5.457 -65.143 1.00 42.50 213 GLN A C 1
ATOM 1764 O O . GLN A 1 213 ? 36.002 4.323 -64.673 1.00 42.50 213 GLN A O 1
#